Protein AF-L8G715-F1 (afdb_monomer_lite)

Structure (mmCIF, N/CA/C/O backbone):
data_AF-L8G715-F1
#
_entry.id   AF-L8G715-F1
#
loop_
_atom_site.group_PDB
_atom_site.id
_atom_site.type_symbol
_atom_site.label_atom_id
_atom_site.label_alt_id
_atom_site.label_comp_id
_atom_site.label_asym_id
_atom_site.label_entity_id
_atom_site.label_seq_id
_atom_site.pdbx_PDB_ins_code
_atom_site.Cartn_x
_atom_site.Cartn_y
_atom_site.Cartn_z
_atom_site.occupancy
_atom_site.B_iso_or_equiv
_atom_site.auth_seq_id
_atom_site.auth_comp_id
_atom_site.auth_asym_id
_atom_site.auth_atom_id
_atom_site.pdbx_PDB_model_num
ATOM 1 N N . MET A 1 1 ? 1.719 23.240 -4.373 1.00 28.38 1 MET A N 1
ATOM 2 C CA . MET A 1 1 ? 1.626 21.766 -4.433 1.00 28.38 1 MET A CA 1
ATOM 3 C C . MET A 1 1 ? 0.435 21.331 -3.596 1.00 28.38 1 MET A C 1
ATOM 5 O O . MET A 1 1 ? 0.341 21.754 -2.450 1.00 28.38 1 MET A O 1
ATOM 9 N N . LEU A 1 2 ? -0.518 20.608 -4.190 1.00 26.48 2 LEU A N 1
ATOM 10 C CA . LEU A 1 2 ? -1.693 20.086 -3.485 1.00 26.48 2 LEU A CA 1
ATOM 11 C C . LEU A 1 2 ? -1.245 19.138 -2.354 1.00 26.48 2 LEU A C 1
ATOM 13 O O . LEU A 1 2 ? -0.287 18.392 -2.563 1.00 26.48 2 LEU A O 1
ATOM 17 N N . PRO A 1 3 ? -1.892 19.155 -1.172 1.00 34.38 3 PRO A N 1
ATOM 18 C CA . PRO A 1 3 ? -1.696 18.090 -0.194 1.00 34.38 3 PRO A CA 1
ATOM 19 C C . PRO A 1 3 ? -2.084 16.772 -0.874 1.00 34.38 3 PRO A C 1
ATOM 21 O O . PRO A 1 3 ? -3.078 16.753 -1.604 1.00 34.38 3 PRO A O 1
ATOM 24 N N . SER A 1 4 ? -1.264 15.729 -0.696 1.00 42.81 4 SER A N 1
ATOM 25 C CA . SER A 1 4 ? -1.483 14.402 -1.281 1.00 42.81 4 SER A CA 1
ATOM 26 C C . SER A 1 4 ? -2.953 14.027 -1.177 1.00 42.81 4 SER A C 1
ATOM 28 O O . SER A 1 4 ? -3.548 14.073 -0.099 1.00 42.81 4 SER A O 1
ATOM 30 N N . VAL A 1 5 ? -3.550 13.735 -2.329 1.00 47.97 5 VAL A N 1
ATOM 31 C CA . VAL A 1 5 ? -4.904 13.205 -2.386 1.00 47.97 5 VAL A CA 1
ATOM 32 C C . VAL A 1 5 ? -4.839 11.826 -1.757 1.00 47.97 5 VAL A C 1
ATOM 34 O O . VAL A 1 5 ? -3.968 11.038 -2.111 1.00 47.97 5 VAL A O 1
ATOM 37 N N . ALA A 1 6 ? -5.706 11.580 -0.787 1.00 55.28 6 ALA A N 1
ATOM 38 C CA . ALA A 1 6 ? -5.698 10.328 -0.064 1.00 55.28 6 ALA A CA 1
ATOM 39 C C . ALA A 1 6 ? -5.853 9.127 -1.016 1.00 55.28 6 ALA A C 1
ATOM 41 O O . ALA A 1 6 ? -6.615 9.189 -1.990 1.00 55.28 6 ALA A O 1
ATOM 42 N N . LEU A 1 7 ? -5.083 8.077 -0.755 1.00 64.31 7 LEU A N 1
ATOM 43 C CA . LEU A 1 7 ? -4.695 7.053 -1.713 1.00 64.31 7 LEU A CA 1
ATOM 44 C C . LEU A 1 7 ? -4.811 5.670 -1.074 1.00 64.31 7 LEU A C 1
ATOM 46 O O . LEU A 1 7 ? -4.035 5.295 -0.199 1.00 64.31 7 LEU A O 1
ATOM 50 N N . LEU A 1 8 ? -5.764 4.875 -1.551 1.00 65.75 8 LEU A N 1
ATOM 51 C CA . LEU A 1 8 ? -5.848 3.455 -1.220 1.00 65.75 8 LEU A CA 1
ATOM 52 C C . LEU A 1 8 ? -5.531 2.647 -2.468 1.00 65.75 8 LEU A C 1
ATOM 54 O O . LEU A 1 8 ? -5.941 3.012 -3.572 1.00 65.75 8 LEU A O 1
ATOM 58 N N . SER A 1 9 ? -4.844 1.525 -2.307 1.00 62.91 9 SER A N 1
ATOM 59 C CA . SER A 1 9 ? -4.738 0.535 -3.374 1.00 62.91 9 SER A CA 1
ATOM 60 C C . SER A 1 9 ? -5.200 -0.821 -2.863 1.00 62.91 9 SER A C 1
ATOM 62 O O . SER A 1 9 ? -5.029 -1.152 -1.688 1.00 62.91 9 SER A O 1
ATOM 64 N N . LEU A 1 10 ? -5.847 -1.600 -3.728 1.00 65.75 10 LEU A N 1
ATOM 65 C CA . LEU A 1 10 ? -6.365 -2.914 -3.354 1.00 65.75 10 LEU A CA 1
ATOM 66 C C . LEU A 1 10 ? -5.983 -3.979 -4.376 1.00 65.75 10 LEU A C 1
ATOM 68 O O . LEU A 1 10 ? -6.001 -3.735 -5.585 1.00 65.75 10 LEU A O 1
ATOM 72 N N . LEU A 1 11 ? -5.715 -5.180 -3.873 1.00 56.41 11 LEU A N 1
ATOM 73 C CA . LEU A 1 11 ? -5.640 -6.407 -4.650 1.00 56.41 11 LEU A CA 1
ATOM 74 C C . LEU A 1 11 ? -6.724 -7.370 -4.161 1.00 56.41 11 LEU A C 1
ATOM 76 O O . LEU A 1 11 ? -6.751 -7.752 -2.989 1.00 56.41 11 LEU A O 1
ATOM 80 N N . ALA A 1 12 ? -7.627 -7.745 -5.067 1.00 46.66 12 ALA A N 1
ATOM 81 C CA . ALA A 1 12 ? -8.672 -8.725 -4.808 1.00 46.66 12 ALA A CA 1
ATOM 82 C C . ALA A 1 12 ? -8.209 -10.114 -5.255 1.00 46.66 12 ALA A C 1
ATOM 84 O O . ALA A 1 12 ? -7.481 -10.251 -6.242 1.00 46.66 12 ALA A O 1
ATOM 85 N N . ALA A 1 13 ? -8.647 -11.150 -4.550 1.00 54.84 13 ALA A N 1
ATOM 86 C CA . ALA A 1 13 ? -8.351 -12.526 -4.912 1.00 54.84 13 ALA A CA 1
ATOM 87 C C . ALA A 1 13 ? -9.516 -13.462 -4.577 1.00 54.84 13 ALA A C 1
ATOM 89 O O . ALA A 1 13 ? -10.213 -13.277 -3.576 1.00 54.84 13 ALA A O 1
ATOM 90 N N . ALA A 1 14 ? -9.689 -14.491 -5.403 1.00 52.12 14 ALA A N 1
ATOM 91 C CA . ALA A 1 14 ? -10.659 -15.560 -5.184 1.00 52.12 14 ALA A CA 1
ATOM 92 C C . ALA A 1 14 ? -9.955 -16.820 -4.636 1.00 52.12 14 ALA A C 1
ATOM 94 O O . ALA A 1 14 ? -8.775 -17.047 -4.939 1.00 52.12 14 ALA A O 1
ATOM 95 N N . PRO A 1 15 ? -10.637 -17.650 -3.827 1.00 51.78 15 PRO A N 1
ATOM 96 C CA . PRO A 1 15 ? -10.098 -18.943 -3.414 1.00 51.78 15 PRO A CA 1
ATOM 97 C C . PRO A 1 15 ? -9.855 -19.861 -4.624 1.00 51.78 15 PRO A C 1
ATOM 99 O O . PRO A 1 15 ? -10.658 -19.904 -5.556 1.00 51.78 15 PRO A O 1
ATOM 102 N N . CYS A 1 16 ? -8.749 -20.613 -4.616 1.00 53.75 16 CYS A N 1
ATOM 103 C CA . CYS A 1 16 ? -8.554 -21.710 -5.566 1.00 53.75 16 CYS A CA 1
ATOM 104 C C . CYS A 1 16 ? -9.611 -22.805 -5.336 1.00 53.75 16 CYS A C 1
ATOM 106 O O . CYS A 1 16 ? -9.989 -23.058 -4.195 1.00 53.75 16 CYS A O 1
ATOM 108 N N . ALA A 1 17 ? -10.059 -23.479 -6.403 1.00 47.25 17 ALA A N 1
ATOM 109 C CA . ALA A 1 17 ? -11.082 -24.536 -6.379 1.00 47.25 17 ALA A CA 1
ATOM 110 C C . ALA A 1 17 ? -10.596 -25.860 -5.744 1.00 47.25 17 ALA A C 1
ATOM 112 O O . ALA A 1 17 ? -10.744 -26.937 -6.316 1.00 47.25 17 ALA A O 1
ATOM 113 N N . VAL A 1 18 ? -9.992 -25.783 -4.560 1.00 45.31 18 VAL A N 1
ATOM 114 C CA . VAL A 1 18 ? -9.634 -26.934 -3.734 1.00 45.31 18 VAL A CA 1
ATOM 115 C C . VAL A 1 18 ? -10.572 -26.914 -2.534 1.00 45.31 18 VAL A C 1
ATOM 117 O O . VAL A 1 18 ? -10.662 -25.905 -1.837 1.00 45.31 18 VAL A O 1
ATOM 120 N N . VAL A 1 19 ? -11.317 -28.002 -2.329 1.00 40.84 19 VAL A N 1
ATOM 121 C CA . VAL A 1 19 ? -12.280 -28.148 -1.229 1.00 40.84 19 VAL A CA 1
ATOM 122 C C . VAL A 1 19 ? -11.547 -27.952 0.099 1.00 40.84 19 VAL A C 1
ATOM 124 O O . VAL A 1 19 ? -10.809 -28.826 0.544 1.00 40.84 19 VAL A O 1
ATOM 127 N N . ALA A 1 20 ? -11.728 -26.792 0.726 1.00 43.69 20 ALA A N 1
ATOM 128 C CA . ALA A 1 20 ? -11.226 -26.542 2.066 1.00 43.69 20 ALA A CA 1
ATOM 129 C C . ALA A 1 20 ? -12.248 -27.075 3.078 1.00 43.69 20 ALA A C 1
ATOM 131 O O . ALA A 1 20 ? -13.369 -26.576 3.175 1.00 43.69 20 ALA A O 1
ATOM 132 N N . THR A 1 21 ? -11.864 -28.107 3.827 1.00 39.19 21 THR A N 1
ATOM 133 C CA . THR A 1 21 ? -12.584 -28.556 5.025 1.00 39.19 21 THR A CA 1
ATOM 134 C C . THR A 1 21 ? -12.608 -27.443 6.078 1.00 39.19 21 THR A C 1
ATOM 136 O O . THR A 1 21 ? -11.585 -26.777 6.259 1.00 39.19 21 THR A O 1
ATOM 139 N N . PRO A 1 22 ? -13.718 -27.247 6.812 1.00 43.47 22 PRO A N 1
ATOM 140 C CA . PRO A 1 22 ? -13.795 -26.212 7.831 1.00 43.47 22 PRO A CA 1
ATOM 141 C C . PRO A 1 22 ? -12.915 -26.608 9.021 1.00 43.47 22 PRO A C 1
ATOM 143 O O . PRO A 1 22 ? -13.167 -27.614 9.683 1.00 43.47 22 PRO A O 1
ATOM 146 N N . THR A 1 23 ? -11.878 -25.823 9.301 1.00 40.72 23 THR A N 1
ATOM 147 C CA . THR A 1 23 ? -11.097 -25.933 10.536 1.00 40.72 23 THR A CA 1
ATOM 148 C C . THR A 1 23 ? -11.358 -24.725 11.434 1.00 40.72 23 THR A C 1
ATOM 150 O O . THR A 1 23 ? -11.551 -23.603 10.971 1.00 40.72 23 THR A O 1
ATOM 153 N N . ASN A 1 24 ? -11.429 -25.009 12.737 1.00 39.09 24 ASN A N 1
ATOM 154 C CA . ASN A 1 24 ? -11.679 -24.092 13.852 1.00 39.09 24 ASN A CA 1
ATOM 155 C C . ASN A 1 24 ? -10.873 -22.772 13.799 1.00 39.09 24 ASN A C 1
ATOM 157 O O . ASN A 1 24 ? -9.788 -22.730 13.215 1.00 39.09 24 ASN A O 1
ATOM 161 N N . PRO A 1 25 ? -11.344 -21.697 14.465 1.00 56.81 25 PRO A N 1
ATOM 162 C CA . PRO A 1 25 ? -10.807 -20.354 14.293 1.00 56.81 25 PRO A CA 1
ATOM 163 C C . PRO A 1 25 ? -9.538 -20.152 15.127 1.00 56.81 25 PRO A C 1
ATOM 165 O O . PRO A 1 25 ? -9.607 -19.630 16.233 1.00 56.81 25 PRO A O 1
ATOM 168 N N . VAL A 1 26 ? -8.364 -20.531 14.618 1.00 56.66 26 VAL A N 1
ATOM 169 C CA . VAL A 1 26 ? -7.093 -19.979 15.117 1.00 56.66 26 VAL A CA 1
ATOM 170 C C . VAL A 1 26 ? -6.052 -19.947 14.002 1.00 56.66 26 VAL A C 1
ATOM 172 O O . VAL A 1 26 ? -5.682 -20.992 13.478 1.00 56.66 26 VAL A O 1
ATOM 175 N N . LYS A 1 27 ? -5.525 -18.755 13.714 1.00 58.44 27 LYS A N 1
ATOM 176 C CA . LYS A 1 27 ? -4.093 -18.406 13.619 1.00 58.44 27 LYS A CA 1
ATOM 177 C C . LYS A 1 27 ? -3.912 -17.242 12.662 1.00 58.44 27 LYS A C 1
ATOM 179 O O . LYS A 1 27 ? -4.695 -17.014 11.752 1.00 58.44 27 LYS A O 1
ATOM 184 N N . ASP A 1 28 ? -2.847 -16.510 12.913 1.00 76.62 28 ASP A N 1
ATOM 185 C CA . ASP A 1 28 ? -2.179 -15.641 11.966 1.00 76.62 28 ASP A CA 1
ATOM 186 C C . ASP A 1 28 ? -1.906 -16.381 10.626 1.00 76.62 28 ASP A C 1
ATOM 188 O O . ASP A 1 28 ? -0.845 -16.964 10.420 1.00 76.62 28 ASP A O 1
ATOM 192 N N . VAL A 1 29 ? -2.904 -16.441 9.733 1.00 84.69 29 VAL A N 1
ATOM 193 C CA . VAL A 1 29 ? -2.821 -17.107 8.422 1.00 84.69 29 VAL A CA 1
ATOM 194 C C . VAL A 1 29 ? -2.470 -16.075 7.357 1.00 84.69 29 VAL A C 1
ATOM 196 O O . VAL A 1 29 ? -3.110 -15.031 7.251 1.00 84.69 29 VAL A O 1
ATOM 199 N N . ASN A 1 30 ? -1.466 -16.382 6.535 1.00 89.12 30 ASN A N 1
ATOM 200 C CA . ASN A 1 30 ? -1.059 -15.522 5.430 1.00 89.12 30 ASN A CA 1
ATOM 201 C C . ASN A 1 30 ? -2.195 -15.402 4.381 1.00 89.12 30 ASN A C 1
ATOM 203 O O . ASN A 1 30 ? -2.538 -16.414 3.762 1.00 89.12 30 ASN A O 1
ATOM 207 N N . PRO A 1 31 ? -2.742 -14.191 4.128 1.00 89.38 31 PRO A N 1
ATOM 208 C CA . PRO A 1 31 ? -3.912 -13.995 3.264 1.00 89.38 31 PRO A CA 1
ATOM 209 C C . PRO A 1 31 ? -3.647 -14.264 1.773 1.00 89.38 31 PRO A C 1
ATOM 211 O O . PRO A 1 31 ? -4.593 -14.325 0.989 1.00 89.38 31 PRO A O 1
ATOM 214 N N . PHE A 1 32 ? -2.383 -14.444 1.383 1.00 86.94 32 PHE A N 1
ATOM 215 C CA . PHE A 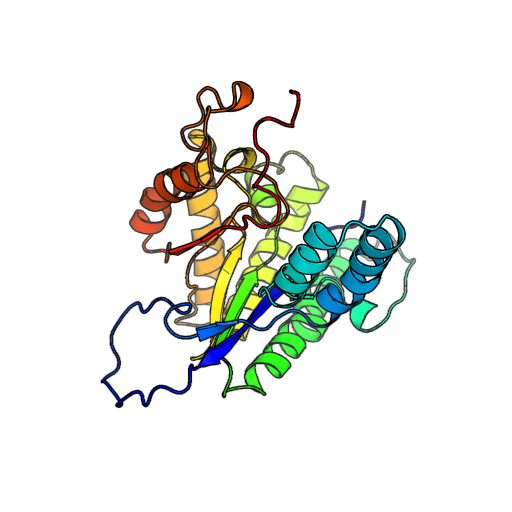1 32 ? -1.951 -14.700 0.008 1.00 86.94 32 PHE A CA 1
ATOM 216 C C . PHE A 1 32 ? -1.892 -16.200 -0.346 1.00 86.94 32 PHE A C 1
ATOM 218 O O . PHE A 1 32 ? -1.908 -16.570 -1.519 1.00 86.94 32 PHE A O 1
ATOM 225 N N . ILE A 1 33 ? -1.843 -17.102 0.639 1.00 86.56 33 ILE A N 1
ATOM 226 C CA . ILE A 1 33 ? -1.683 -18.541 0.371 1.00 86.56 33 ILE A CA 1
ATOM 227 C C . ILE A 1 33 ? -2.975 -19.139 -0.209 1.00 86.56 33 ILE A C 1
ATOM 229 O O . ILE A 1 33 ? -4.057 -18.981 0.353 1.00 86.56 33 ILE A O 1
ATOM 233 N N . GLY A 1 34 ? -2.851 -19.877 -1.321 1.00 77.12 34 GLY A N 1
ATOM 234 C CA . GLY A 1 34 ? -3.967 -20.610 -1.939 1.00 77.12 34 GLY A CA 1
ATOM 235 C C . GLY A 1 34 ? -4.986 -19.726 -2.670 1.00 77.12 34 GLY A C 1
ATOM 236 O O . GLY A 1 34 ? -6.152 -20.109 -2.800 1.00 77.12 34 GLY A O 1
ATOM 237 N N . LYS A 1 35 ? -4.568 -18.535 -3.115 1.00 77.31 35 LYS A N 1
ATOM 238 C CA . LYS A 1 35 ? -5.420 -17.546 -3.784 1.00 77.31 35 LYS A CA 1
ATOM 239 C C . LYS A 1 35 ? -4.996 -17.312 -5.234 1.00 77.31 35 LYS A C 1
ATOM 241 O O . LYS A 1 35 ? -3.809 -17.335 -5.549 1.00 77.31 35 LYS A O 1
ATOM 246 N N . ASN A 1 36 ? -5.975 -17.013 -6.087 1.00 69.44 36 ASN A N 1
ATOM 247 C CA . ASN A 1 36 ? -5.750 -16.500 -7.438 1.00 69.44 36 ASN A CA 1
ATOM 248 C C . ASN A 1 36 ? -5.959 -14.985 -7.444 1.00 69.44 36 ASN A C 1
ATOM 250 O O . ASN A 1 36 ? -7.060 -14.511 -7.149 1.00 69.44 36 ASN A O 1
ATOM 254 N N . TYR A 1 37 ? -4.913 -14.232 -7.778 1.00 75.31 37 TYR A N 1
ATOM 255 C CA . TYR A 1 37 ? -4.950 -12.771 -7.755 1.00 75.31 37 TYR A CA 1
ATOM 256 C C . TYR A 1 37 ? -5.648 -12.200 -8.982 1.00 75.31 37 TYR A C 1
ATOM 258 O O . TYR A 1 37 ? -5.434 -12.653 -10.108 1.00 75.31 37 TYR A O 1
ATOM 266 N N . TYR A 1 38 ? -6.453 -11.166 -8.761 1.00 68.31 38 TYR A N 1
ATOM 267 C CA . TYR A 1 38 ? -7.087 -10.418 -9.831 1.00 68.31 38 TYR A CA 1
ATOM 268 C C . TYR A 1 38 ? -6.033 -9.730 -10.709 1.00 68.31 38 TYR A C 1
ATOM 270 O O . TYR A 1 38 ? -5.274 -8.881 -10.240 1.00 68.31 38 TYR A O 1
ATOM 278 N N . ALA A 1 39 ? -6.009 -10.080 -11.996 1.00 70.69 39 ALA A N 1
ATOM 279 C CA . ALA A 1 39 ? -5.278 -9.326 -13.005 1.00 70.69 39 ALA A CA 1
ATOM 280 C C . ALA A 1 39 ? -6.037 -8.024 -13.296 1.00 70.69 39 ALA A C 1
ATOM 282 O O . ALA A 1 39 ? -7.187 -8.050 -13.741 1.00 70.69 39 ALA A O 1
ATOM 283 N N . ASN A 1 40 ? -5.399 -6.881 -13.036 1.00 76.38 40 ASN A N 1
ATOM 284 C CA . ASN A 1 40 ? -6.006 -5.570 -13.227 1.00 76.38 40 ASN A CA 1
ATOM 285 C C . ASN A 1 40 ? -6.365 -5.366 -14.706 1.00 76.38 40 ASN A C 1
ATOM 287 O O . ASN A 1 40 ? -5.494 -5.174 -15.558 1.00 76.38 40 ASN A O 1
ATOM 291 N N . SER A 1 41 ? -7.662 -5.413 -15.014 1.00 68.75 41 SER A N 1
ATOM 292 C CA . SER A 1 41 ? -8.159 -5.335 -16.392 1.00 68.75 41 SER A CA 1
ATOM 293 C C . SER A 1 41 ? -7.854 -3.997 -17.070 1.00 68.75 41 SER A C 1
ATOM 295 O O . SER A 1 41 ? -7.604 -3.973 -18.275 1.00 68.75 41 SER A O 1
ATOM 297 N N . HIS A 1 42 ? -7.822 -2.900 -16.307 1.00 66.81 42 HIS A N 1
ATOM 298 C CA . HIS A 1 42 ? -7.469 -1.581 -16.825 1.00 66.81 42 HIS A CA 1
ATOM 299 C C . HIS A 1 42 ? -6.006 -1.557 -17.274 1.00 66.81 42 HIS A C 1
ATOM 301 O O . HIS A 1 42 ? -5.734 -1.315 -18.448 1.00 66.81 42 HIS A O 1
ATOM 307 N N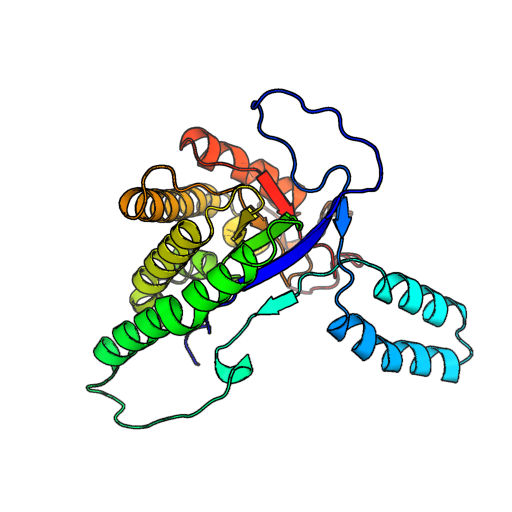 . TYR A 1 43 ? -5.087 -1.941 -16.385 1.00 68.38 43 TYR A N 1
ATOM 308 C CA . TYR A 1 43 ? -3.657 -2.026 -16.700 1.00 68.38 43 TYR A CA 1
ATOM 309 C C . TYR A 1 43 ? -3.374 -3.014 -17.844 1.00 68.38 43 TYR A C 1
ATOM 311 O O . TYR A 1 43 ? -2.622 -2.737 -18.777 1.00 68.38 43 TYR A O 1
ATOM 319 N N . SER A 1 44 ? -4.061 -4.158 -17.840 1.00 71.06 44 SER A N 1
ATOM 320 C CA . SER A 1 44 ? -3.951 -5.152 -18.912 1.00 71.06 44 SER A CA 1
ATOM 321 C C . SER A 1 44 ? -4.364 -4.590 -20.276 1.00 71.06 44 SER A C 1
ATOM 323 O O . SER A 1 44 ? -3.799 -4.981 -21.301 1.00 71.06 44 SER A O 1
ATOM 325 N N . LYS A 1 45 ? -5.342 -3.676 -20.310 1.00 76.50 45 LYS A N 1
ATOM 326 C CA . LYS A 1 45 ? -5.788 -3.008 -21.536 1.00 76.50 45 LYS A CA 1
ATOM 327 C C . LYS A 1 45 ? -4.755 -2.002 -22.043 1.00 76.50 45 LYS A C 1
ATOM 329 O O . LYS A 1 45 ? -4.521 -1.976 -23.248 1.00 76.50 45 LYS A O 1
ATOM 334 N N . GLU A 1 46 ? -4.112 -1.238 -21.163 1.00 80.25 46 GLU A N 1
ATOM 335 C CA . GLU A 1 46 ? -3.028 -0.314 -21.543 1.00 80.25 46 GLU A CA 1
ATOM 336 C C . GLU A 1 46 ? -1.868 -1.061 -22.222 1.00 80.25 46 GLU A C 1
ATOM 338 O O . GLU A 1 46 ? -1.365 -0.646 -23.266 1.00 80.25 46 GLU A O 1
ATOM 343 N N . LEU A 1 47 ? -1.527 -2.252 -21.719 1.00 90.69 47 LEU A N 1
ATOM 344 C CA . LEU A 1 47 ? -0.470 -3.101 -22.281 1.00 90.69 47 LEU A CA 1
ATOM 345 C C . LEU A 1 47 ? -0.748 -3.622 -23.704 1.00 90.69 47 LEU A C 1
ATOM 347 O O . LEU A 1 47 ? 0.162 -4.155 -24.346 1.00 90.69 47 LEU A O 1
ATOM 351 N N . GLN A 1 48 ? -1.969 -3.472 -24.232 1.00 90.88 48 GLN A N 1
ATOM 352 C CA . GLN A 1 48 ? -2.254 -3.814 -25.630 1.00 90.88 48 GLN A CA 1
ATOM 353 C C . GLN A 1 48 ? -1.439 -2.953 -26.598 1.00 90.88 48 GLN A C 1
ATOM 355 O O . GLN A 1 48 ? -0.953 -3.469 -27.606 1.00 90.88 48 GLN A O 1
ATOM 360 N N . GLU A 1 49 ? -1.228 -1.675 -26.273 1.00 95.50 49 GLU A N 1
ATOM 361 C CA . GLU A 1 49 ? -0.391 -0.785 -27.079 1.00 95.50 49 GLU A CA 1
ATOM 362 C C . GLU A 1 49 ? 1.066 -1.265 -27.086 1.00 95.50 49 GLU A C 1
ATOM 364 O O . GLU A 1 49 ? 1.674 -1.412 -28.149 1.00 95.50 49 GLU A O 1
ATOM 369 N N . THR A 1 50 ? 1.605 -1.624 -25.916 1.00 95.44 50 THR A N 1
ATOM 370 C CA . THR A 1 50 ? 2.961 -2.176 -25.785 1.00 95.44 50 THR A CA 1
ATOM 371 C C . THR A 1 50 ? 3.123 -3.476 -26.573 1.00 95.44 50 THR A C 1
ATOM 373 O O . THR A 1 50 ? 4.109 -3.660 -27.290 1.00 95.44 50 THR A O 1
ATOM 376 N N . LYS A 1 51 ? 2.136 -4.377 -26.494 1.00 95.56 51 LYS A N 1
ATOM 377 C CA . LYS A 1 51 ? 2.129 -5.628 -27.261 1.00 95.56 51 LYS A CA 1
ATOM 378 C C . LYS A 1 51 ? 2.129 -5.360 -28.766 1.00 95.56 51 LYS A C 1
ATOM 380 O O . LYS A 1 51 ? 2.927 -5.960 -29.488 1.00 95.56 51 LYS A O 1
ATOM 385 N N . ALA A 1 52 ? 1.270 -4.456 -29.235 1.00 96.81 52 ALA A N 1
ATOM 386 C CA . ALA A 1 52 ? 1.203 -4.075 -30.643 1.00 96.81 52 ALA A CA 1
ATOM 387 C C . ALA A 1 52 ? 2.529 -3.463 -31.130 1.00 96.81 52 ALA A C 1
ATOM 389 O O . ALA A 1 52 ? 2.984 -3.779 -32.231 1.00 96.81 52 ALA A O 1
ATOM 390 N N . ALA A 1 53 ? 3.192 -2.657 -30.294 1.00 97.50 53 ALA A N 1
ATOM 391 C CA . ALA A 1 53 ? 4.491 -2.069 -30.606 1.00 97.50 53 ALA A CA 1
ATOM 392 C C . ALA A 1 53 ? 5.598 -3.124 -30.799 1.00 97.50 53 ALA A C 1
ATOM 394 O O . ALA A 1 53 ? 6.387 -3.003 -31.738 1.00 97.50 53 ALA A O 1
ATOM 395 N N . PHE A 1 54 ? 5.643 -4.177 -29.971 1.00 98.25 54 PHE A N 1
ATOM 396 C CA . PHE A 1 54 ? 6.583 -5.293 -30.161 1.00 98.25 54 PHE A CA 1
ATOM 397 C C . PHE A 1 54 ? 6.281 -6.094 -31.430 1.00 98.25 54 PHE A C 1
ATOM 399 O O . PHE A 1 54 ? 7.185 -6.351 -32.227 1.00 98.25 54 PHE A O 1
ATOM 406 N N . LEU A 1 55 ? 5.007 -6.418 -31.674 1.00 97.62 55 LEU A N 1
ATOM 407 C CA . LEU A 1 55 ? 4.593 -7.146 -32.878 1.00 97.62 55 LEU A CA 1
ATOM 408 C C . LEU A 1 55 ? 4.939 -6.385 -34.163 1.00 97.62 55 LEU A C 1
ATOM 410 O O . LEU A 1 55 ? 5.423 -6.991 -35.116 1.00 97.62 55 LEU A O 1
ATOM 414 N N . LYS A 1 56 ? 4.779 -5.055 -34.174 1.00 97.62 56 LYS A N 1
ATOM 415 C CA . LYS A 1 56 ? 5.162 -4.201 -35.312 1.00 97.62 56 LYS A CA 1
ATOM 416 C C . LYS A 1 56 ? 6.657 -4.291 -35.649 1.00 97.62 56 LYS A C 1
ATOM 418 O O . LYS A 1 56 ? 7.031 -4.076 -36.797 1.00 97.62 56 LYS A O 1
ATOM 423 N N . LYS A 1 57 ? 7.504 -4.618 -34.668 1.00 97.94 57 LYS A N 1
ATOM 424 C CA . LYS A 1 57 ? 8.953 -4.822 -34.839 1.00 97.94 57 LYS A CA 1
ATOM 425 C C . LYS A 1 57 ? 9.333 -6.281 -35.135 1.00 97.94 57 LYS A C 1
ATOM 427 O O . LYS A 1 57 ? 10.518 -6.579 -35.218 1.00 97.94 57 LYS A O 1
ATOM 432 N N . GLY A 1 58 ? 8.363 -7.191 -35.257 1.00 97.62 58 GLY A N 1
ATOM 433 C CA . GLY A 1 58 ? 8.615 -8.631 -35.382 1.00 97.62 58 GLY A CA 1
ATOM 434 C C . GLY A 1 58 ? 9.086 -9.302 -34.083 1.00 97.62 58 GLY A C 1
ATOM 435 O O . GLY A 1 58 ? 9.474 -10.468 -34.100 1.00 97.62 58 GLY A O 1
ATOM 436 N N . ASP A 1 59 ? 9.037 -8.601 -32.946 1.00 97.81 59 ASP A N 1
ATOM 437 C CA . ASP A 1 59 ? 9.498 -9.098 -31.647 1.00 97.81 59 ASP A CA 1
ATOM 438 C C . ASP A 1 59 ? 8.402 -9.919 -30.949 1.00 97.81 59 ASP A C 1
ATOM 440 O O . ASP A 1 59 ? 7.714 -9.482 -30.019 1.00 97.81 59 ASP A O 1
ATOM 444 N N . VAL A 1 60 ? 8.205 -11.138 -31.448 1.00 97.25 60 VAL A N 1
ATOM 445 C CA . VAL A 1 60 ? 7.169 -12.057 -30.954 1.00 97.25 60 VAL A CA 1
ATOM 446 C C . VAL A 1 60 ? 7.416 -12.510 -29.513 1.00 97.25 60 VAL A C 1
ATOM 448 O O . VAL A 1 60 ? 6.460 -12.768 -28.779 1.00 97.25 60 VAL A O 1
ATOM 451 N N . LEU A 1 61 ? 8.680 -12.564 -29.079 1.00 97.56 61 LEU A N 1
ATOM 452 C CA . LEU A 1 61 ? 9.043 -12.987 -27.729 1.00 97.56 61 LEU A CA 1
ATOM 453 C C . LEU A 1 61 ? 8.603 -11.952 -26.692 1.00 97.56 61 LEU A C 1
ATOM 455 O O . LEU A 1 61 ? 7.939 -12.307 -25.714 1.00 97.56 61 LEU A O 1
ATOM 459 N N . ASN A 1 62 ? 8.928 -10.673 -26.892 1.00 96.44 62 ASN A N 1
ATOM 460 C CA . ASN A 1 62 ? 8.514 -9.642 -25.944 1.00 96.44 62 ASN A CA 1
ATOM 461 C C . ASN A 1 62 ? 7.004 -9.372 -26.015 1.00 96.44 62 ASN A C 1
ATOM 463 O O . ASN A 1 62 ? 6.387 -9.146 -24.975 1.00 96.44 62 ASN A O 1
ATOM 467 N N . ALA A 1 63 ? 6.360 -9.535 -27.175 1.00 95.19 63 ALA A N 1
ATOM 468 C CA . ALA A 1 63 ? 4.896 -9.525 -27.261 1.00 95.19 63 ALA A CA 1
ATOM 469 C C . ALA A 1 63 ? 4.236 -10.652 -26.430 1.00 95.19 63 ALA A C 1
ATOM 471 O O . ALA A 1 63 ? 3.201 -10.438 -25.782 1.00 95.19 63 ALA A O 1
ATOM 472 N N . ALA A 1 64 ? 4.834 -11.849 -26.407 1.00 95.12 64 ALA A N 1
ATOM 473 C CA . ALA A 1 64 ? 4.385 -12.946 -25.549 1.00 95.12 64 ALA A CA 1
ATOM 474 C C . ALA A 1 64 ? 4.622 -12.636 -24.061 1.00 95.12 64 ALA A C 1
ATOM 476 O O . ALA A 1 64 ? 3.721 -12.844 -23.249 1.00 95.12 64 ALA A O 1
ATOM 477 N N . ARG A 1 65 ? 5.772 -12.046 -23.705 1.00 95.69 65 ARG A N 1
ATOM 478 C CA . ARG A 1 65 ? 6.051 -11.587 -22.331 1.00 95.69 65 ARG A CA 1
ATOM 479 C C . ARG A 1 65 ? 5.045 -10.540 -21.852 1.00 95.69 65 ARG A C 1
ATOM 481 O O . ARG A 1 65 ? 4.565 -10.657 -20.731 1.00 95.69 65 ARG A O 1
ATOM 488 N N . VAL A 1 66 ? 4.643 -9.590 -22.701 1.00 92.81 66 VAL A N 1
ATOM 489 C CA . VAL A 1 66 ? 3.564 -8.637 -22.369 1.00 92.81 66 VAL A CA 1
ATOM 490 C C . VAL A 1 66 ? 2.253 -9.371 -22.068 1.00 92.81 66 VAL A C 1
ATOM 492 O O . VAL A 1 66 ? 1.556 -9.013 -21.126 1.00 92.81 66 VAL A O 1
ATOM 495 N N . THR A 1 67 ? 1.943 -10.449 -22.795 1.00 89.00 67 THR A N 1
ATOM 496 C CA . THR A 1 67 ? 0.748 -11.271 -22.518 1.00 89.00 67 THR A CA 1
ATOM 497 C C . THR A 1 67 ? 0.828 -11.959 -21.150 1.00 89.00 67 THR A C 1
ATOM 499 O O . THR A 1 67 ? -0.194 -12.106 -20.481 1.00 89.00 67 THR A O 1
ATOM 502 N N . THR A 1 68 ? 2.025 -12.349 -20.704 1.00 90.44 68 THR A N 1
ATOM 503 C CA . THR A 1 68 ? 2.237 -12.825 -19.330 1.00 90.44 68 THR A CA 1
ATOM 504 C C . THR A 1 68 ? 1.959 -11.714 -18.318 1.00 90.44 68 THR A C 1
ATOM 506 O O . THR A 1 68 ? 1.202 -11.945 -17.382 1.00 90.44 68 THR A O 1
ATOM 509 N N . VAL A 1 69 ? 2.479 -10.498 -18.536 1.00 88.44 69 VAL A N 1
ATOM 510 C CA . VAL A 1 69 ? 2.246 -9.345 -17.640 1.00 88.44 69 VAL A CA 1
ATOM 511 C C . VAL A 1 69 ? 0.755 -8.994 -17.544 1.00 88.44 69 VAL A C 1
ATOM 513 O O . VAL A 1 69 ? 0.264 -8.745 -16.449 1.00 88.44 69 VAL A O 1
ATOM 516 N N . GLN A 1 70 ? 0.003 -9.075 -18.646 1.00 81.31 70 GLN A N 1
ATOM 517 C CA . GLN A 1 70 ? -1.460 -8.887 -18.662 1.00 81.31 70 GLN A CA 1
ATOM 518 C C . GLN A 1 70 ? -2.237 -9.899 -17.797 1.00 81.31 70 GLN A C 1
ATOM 520 O O . GLN A 1 70 ? -3.424 -9.716 -17.550 1.00 81.31 70 GLN A O 1
ATOM 525 N N . ARG A 1 71 ? -1.609 -11.001 -17.373 1.00 80.88 71 ARG A N 1
ATOM 526 C CA . ARG A 1 71 ? -2.217 -12.026 -16.506 1.00 80.88 71 ARG A CA 1
ATOM 527 C C . ARG A 1 71 ? -1.670 -11.991 -15.081 1.00 80.88 71 ARG A C 1
ATOM 529 O O . ARG A 1 71 ? -2.153 -12.738 -14.234 1.00 80.88 71 ARG A O 1
ATOM 536 N N . THR A 1 72 ? -0.678 -11.149 -14.817 1.00 79.88 72 THR A N 1
ATOM 537 C CA . THR A 1 72 ? -0.091 -10.980 -13.490 1.00 79.88 72 THR A CA 1
ATOM 538 C C . THR A 1 72 ? -0.979 -10.062 -12.654 1.00 79.88 72 THR A C 1
ATOM 540 O O . THR A 1 72 ? -1.411 -9.007 -13.117 1.00 79.88 72 THR A O 1
ATOM 543 N N . GLY A 1 73 ? -1.259 -10.460 -11.411 1.00 74.75 73 GLY A N 1
ATOM 544 C CA . GLY A 1 73 ? -2.013 -9.629 -10.477 1.00 74.75 73 GLY A CA 1
ATOM 545 C C . GLY A 1 73 ? -1.268 -8.335 -10.155 1.00 74.75 73 GLY A C 1
ATOM 546 O O . GLY A 1 73 ? -0.089 -8.370 -9.812 1.00 74.75 73 GLY A O 1
ATOM 547 N N . THR A 1 74 ? -1.959 -7.201 -10.246 1.00 74.94 74 THR A N 1
ATOM 548 C CA . THR A 1 74 ? -1.442 -5.891 -9.830 1.00 74.94 74 THR A CA 1
ATOM 549 C C . THR A 1 74 ? -2.499 -5.162 -9.013 1.00 74.94 74 THR A C 1
ATOM 551 O O . THR A 1 74 ? -3.701 -5.372 -9.197 1.00 74.94 74 THR A O 1
ATOM 554 N N . PHE A 1 75 ? -2.057 -4.312 -8.087 1.00 74.38 75 PHE A N 1
ATOM 555 C CA . PHE A 1 75 ? -2.972 -3.501 -7.291 1.00 74.38 75 PHE A CA 1
ATOM 556 C C . PHE A 1 75 ? -3.732 -2.510 -8.184 1.00 74.38 75 PHE A C 1
ATOM 558 O O . PHE A 1 75 ? -3.197 -1.948 -9.144 1.00 74.38 75 PHE A O 1
ATOM 565 N N . VAL A 1 76 ? -5.000 -2.288 -7.852 1.00 70.62 76 VAL A N 1
ATOM 566 C CA . VAL A 1 76 ? -5.820 -1.219 -8.424 1.00 70.62 76 VAL A CA 1
ATOM 567 C C . VAL A 1 76 ? -5.693 -0.003 -7.515 1.00 70.62 76 VAL A C 1
ATOM 569 O O . VAL A 1 76 ? -5.981 -0.091 -6.322 1.00 70.62 76 VAL A O 1
ATOM 572 N N . TRP A 1 77 ? -5.267 1.129 -8.073 1.00 72.38 77 TRP A N 1
ATOM 573 C CA . TRP A 1 77 ? -5.118 2.387 -7.344 1.00 72.38 77 TRP A CA 1
ATOM 574 C C . TRP A 1 77 ? -6.431 3.170 -7.330 1.00 72.38 77 TRP A C 1
ATOM 576 O O . TRP A 1 77 ? -7.025 3.422 -8.378 1.00 72.38 77 TRP A O 1
ATOM 586 N N . VAL A 1 78 ? -6.859 3.601 -6.147 1.00 66.50 78 VAL A N 1
ATOM 587 C CA . VAL A 1 78 ? -8.016 4.477 -5.948 1.00 66.50 78 VAL A CA 1
ATOM 588 C C . VAL A 1 78 ? -7.499 5.798 -5.382 1.00 66.50 78 VAL A C 1
ATOM 590 O O . VAL A 1 78 ? -7.241 5.916 -4.188 1.00 66.50 78 VAL A O 1
ATOM 593 N N . SER A 1 79 ? -7.275 6.771 -6.272 1.00 68.81 79 SER A N 1
ATOM 594 C CA . SER A 1 79 ? -6.368 7.899 -6.011 1.00 68.81 79 SER A CA 1
ATOM 595 C C . SER A 1 79 ? -6.994 9.281 -5.894 1.00 68.81 79 SER A C 1
ATOM 597 O O . SER A 1 79 ? -6.282 10.239 -5.612 1.00 68.81 79 SER A O 1
ATOM 599 N N . ASN A 1 80 ? -8.294 9.436 -6.144 1.00 54.44 80 ASN A N 1
ATOM 600 C CA . ASN A 1 80 ? -8.997 10.699 -5.928 1.00 54.44 80 ASN A CA 1
ATOM 601 C C . ASN A 1 80 ? -10.521 10.530 -6.019 1.00 54.44 80 ASN A C 1
ATOM 603 O O . ASN A 1 80 ? -11.031 9.584 -6.616 1.00 54.44 80 ASN A O 1
ATOM 607 N N . VAL A 1 81 ? -11.250 11.519 -5.487 1.00 54.34 81 VAL A N 1
ATOM 608 C CA . VAL A 1 81 ? -12.708 11.657 -5.661 1.00 54.34 81 VAL A CA 1
ATOM 609 C C . VAL A 1 81 ? -13.065 12.099 -7.090 1.00 54.34 81 VAL A C 1
ATOM 611 O O . VAL A 1 81 ? -14.222 12.044 -7.455 1.00 54.34 81 VAL A O 1
ATOM 614 N N . ALA A 1 82 ? -12.119 12.532 -7.937 1.00 41.16 82 ALA A N 1
ATOM 615 C CA . ALA A 1 82 ? -12.368 12.863 -9.352 1.00 41.16 82 ALA A CA 1
ATOM 616 C C . ALA A 1 82 ? -12.368 11.627 -10.285 1.00 41.16 82 ALA A C 1
ATOM 618 O O . ALA A 1 82 ? -12.962 11.677 -11.356 1.00 41.16 82 ALA A O 1
ATOM 619 N N . GLY A 1 83 ? -11.909 10.473 -9.794 1.00 51.41 83 GLY A N 1
ATOM 620 C CA . GLY A 1 83 ? -12.368 9.142 -10.183 1.00 51.41 83 GLY A CA 1
ATOM 621 C C . GLY A 1 83 ? -13.854 8.931 -9.858 1.00 51.41 83 GLY A C 1
ATOM 622 O O . GLY A 1 83 ? -14.412 7.891 -10.183 1.00 51.41 83 GLY A O 1
ATOM 623 N N . LEU A 1 84 ? -14.500 9.935 -9.251 1.00 43.75 84 LEU A N 1
ATOM 624 C CA . LEU A 1 84 ? -15.938 10.139 -9.070 1.00 43.75 84 LEU A CA 1
ATOM 625 C C . LEU A 1 84 ? -16.400 11.581 -9.477 1.00 43.75 84 LEU A C 1
ATOM 627 O O . LEU A 1 84 ? -17.551 11.914 -9.224 1.00 43.75 84 LEU A O 1
ATOM 631 N N . SER A 1 85 ? -15.569 12.399 -10.165 1.00 38.75 85 SER A N 1
ATOM 632 C CA . SER A 1 85 ? -15.746 13.819 -10.627 1.00 38.75 85 SER A CA 1
ATOM 633 C C . SER A 1 85 ? -16.179 14.861 -9.558 1.00 38.75 85 SER A C 1
ATOM 635 O O . SER A 1 85 ? -17.149 14.646 -8.851 1.00 38.75 85 SER A O 1
ATOM 637 N N . GLY A 1 86 ? -15.629 16.061 -9.323 1.00 40.53 86 GLY A N 1
ATOM 638 C CA . GLY A 1 86 ? -14.617 16.968 -9.886 1.00 40.53 86 GLY A CA 1
ATOM 639 C C . GLY A 1 86 ? -15.142 18.410 -9.658 1.00 40.53 86 GLY A C 1
ATOM 640 O O . GLY A 1 86 ? -16.301 18.624 -9.990 1.00 40.53 86 GLY A O 1
ATOM 641 N N . ILE A 1 87 ? -14.373 19.347 -9.052 1.00 32.69 87 ILE A N 1
ATOM 642 C CA . ILE A 1 87 ? -14.414 20.838 -9.229 1.00 32.69 87 ILE A CA 1
ATOM 643 C C . ILE A 1 87 ? -13.745 21.640 -8.076 1.00 32.69 87 ILE A C 1
ATOM 645 O O . ILE A 1 87 ? -13.938 21.372 -6.888 1.00 32.69 87 ILE A O 1
ATOM 649 N N . ASP A 1 88 ? -12.998 22.666 -8.508 1.00 38.50 88 ASP A N 1
ATOM 650 C CA . ASP A 1 88 ? -12.260 23.751 -7.821 1.00 38.50 88 ASP A CA 1
ATOM 651 C C . ASP A 1 88 ? -13.081 25.073 -7.765 1.00 38.50 88 ASP A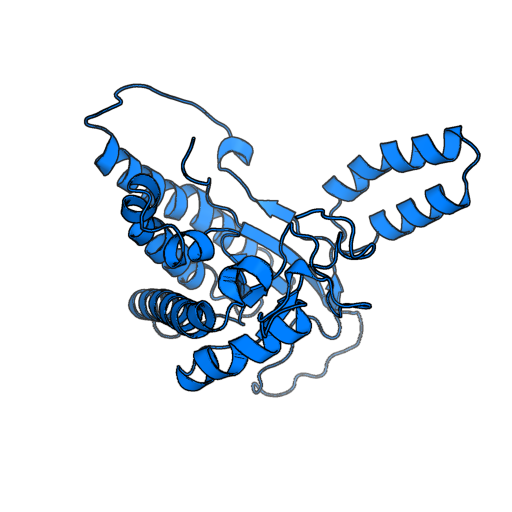 C 1
ATOM 653 O O . ASP A 1 88 ? -14.118 25.163 -8.406 1.00 38.50 88 ASP A O 1
ATOM 657 N N . THR A 1 89 ? -12.722 26.239 -7.199 1.00 36.56 89 THR A N 1
ATOM 658 C CA . THR A 1 89 ? -11.867 26.785 -6.113 1.00 36.56 89 THR A CA 1
ATOM 659 C C . THR A 1 89 ? -12.115 28.319 -6.169 1.00 36.56 89 THR A C 1
ATOM 661 O O . THR A 1 89 ? -12.056 28.874 -7.254 1.00 36.56 89 THR A O 1
ATOM 664 N N . ALA A 1 90 ? -12.580 29.041 -5.127 1.00 25.42 90 ALA A N 1
ATOM 665 C CA . ALA A 1 90 ? -11.800 30.103 -4.445 1.00 25.42 90 ALA A CA 1
ATOM 666 C C . ALA A 1 90 ? -12.633 30.834 -3.350 1.00 25.42 90 ALA A C 1
ATOM 668 O O . ALA A 1 90 ? -13.640 31.452 -3.656 1.00 25.42 90 ALA A O 1
ATOM 669 N N . ILE A 1 91 ? -12.218 30.732 -2.078 1.00 34.81 91 ILE A N 1
ATOM 670 C CA . ILE A 1 91 ? -12.401 31.671 -0.934 1.00 34.81 91 ILE A CA 1
ATOM 671 C C . ILE A 1 91 ? -11.222 31.268 -0.036 1.00 34.81 91 ILE A C 1
ATOM 673 O O . ILE A 1 91 ? -11.351 30.427 0.845 1.00 34.81 91 ILE A O 1
ATOM 677 N N . ALA A 1 92 ? -10.009 31.637 -0.435 1.00 37.50 92 ALA A N 1
ATOM 678 C CA . ALA A 1 92 ? -8.818 30.822 -0.185 1.00 37.50 92 ALA A CA 1
ATOM 679 C C . ALA A 1 92 ? -8.193 30.944 1.222 1.00 37.50 92 ALA A C 1
ATOM 681 O O . ALA A 1 92 ? -7.265 30.195 1.522 1.00 37.50 92 ALA A O 1
ATOM 682 N N . GLU A 1 93 ? -8.700 31.802 2.113 1.00 31.34 93 GLU A N 1
ATOM 683 C CA . GLU A 1 93 ? -8.004 32.077 3.386 1.00 31.34 93 GLU A CA 1
ATOM 684 C C . GLU A 1 93 ? -8.827 31.739 4.639 1.00 31.34 93 GLU A C 1
ATOM 686 O O . GLU A 1 93 ? -8.379 30.911 5.428 1.00 31.34 93 GLU A O 1
ATOM 691 N N . ALA A 1 94 ? -10.091 32.162 4.760 1.00 29.64 94 ALA A N 1
ATOM 692 C CA . ALA A 1 94 ? -10.992 31.666 5.821 1.00 29.64 94 ALA A CA 1
ATOM 693 C C . ALA A 1 94 ? -11.396 30.182 5.644 1.00 29.64 94 ALA A C 1
ATOM 695 O O . ALA A 1 94 ? -11.969 29.553 6.535 1.00 29.64 94 ALA A O 1
ATOM 696 N N . ARG A 1 95 ? -11.094 29.594 4.478 1.00 40.75 95 ARG A N 1
ATOM 697 C CA . ARG A 1 95 ? -11.350 28.183 4.200 1.00 40.75 95 ARG A CA 1
ATOM 698 C C . ARG A 1 95 ? -10.254 27.252 4.700 1.00 40.75 95 ARG A C 1
ATOM 700 O O . ARG A 1 95 ? -10.538 26.082 4.646 1.00 40.75 95 ARG A O 1
ATOM 707 N N . ARG A 1 96 ? -9.054 27.624 5.164 1.00 44.78 96 ARG A N 1
ATOM 708 C CA . ARG A 1 96 ? -8.003 26.592 5.402 1.00 44.78 96 ARG A CA 1
ATOM 709 C C . ARG A 1 96 ? -8.376 25.558 6.475 1.00 44.78 96 ARG A C 1
ATOM 711 O O . ARG A 1 96 ? -8.412 24.376 6.151 1.00 44.78 96 ARG A O 1
ATOM 718 N N . THR A 1 97 ? -8.786 25.983 7.671 1.00 45.09 97 THR A N 1
ATOM 719 C CA . THR A 1 97 ? -9.247 25.068 8.737 1.00 45.09 97 THR A CA 1
ATOM 720 C C . THR A 1 97 ? -10.563 24.381 8.366 1.00 45.09 97 THR A C 1
ATOM 722 O O . THR A 1 97 ? -10.694 23.167 8.487 1.00 45.09 97 THR A O 1
ATOM 725 N N . ARG A 1 98 ? -11.521 25.131 7.798 1.00 54.28 98 ARG A N 1
ATOM 726 C CA . ARG A 1 98 ? -12.805 24.584 7.318 1.00 54.28 98 ARG A CA 1
ATOM 727 C C . ARG A 1 98 ? -12.634 23.621 6.135 1.00 54.28 98 ARG A C 1
ATOM 729 O O . ARG A 1 98 ? -13.403 22.685 6.016 1.00 54.28 98 ARG A O 1
ATOM 736 N N . LYS A 1 99 ? -11.640 23.824 5.268 1.00 59.34 99 LYS A N 1
ATOM 737 C CA . LYS A 1 99 ? -11.272 22.994 4.108 1.00 59.34 99 LYS A CA 1
ATOM 738 C C . LYS A 1 99 ? -10.503 21.783 4.570 1.00 59.34 99 LYS A C 1
ATOM 740 O O . LYS A 1 99 ? -10.761 20.740 4.013 1.00 59.34 99 LYS A O 1
ATOM 745 N N . GLN A 1 100 ? -9.608 21.883 5.549 1.00 58.00 100 GLN A N 1
ATOM 746 C CA . GLN A 1 100 ? -8.981 20.704 6.146 1.00 58.00 100 GLN A CA 1
ATOM 747 C C . GLN A 1 100 ? -10.045 19.826 6.807 1.00 58.00 100 GLN A C 1
ATOM 749 O O . GLN A 1 100 ? -10.154 18.665 6.444 1.00 58.00 100 GLN A O 1
ATOM 754 N N . GLN A 1 101 ? -10.926 20.396 7.634 1.00 60.84 101 GLN A N 1
ATOM 755 C CA . GLN A 1 101 ? -12.054 19.668 8.229 1.00 60.84 101 GLN A CA 1
ATOM 756 C C . GLN A 1 101 ? -13.029 19.126 7.175 1.00 60.84 101 GLN A C 1
ATOM 758 O O . GLN A 1 101 ? -13.442 17.975 7.255 1.00 60.84 101 GLN A O 1
ATOM 763 N N . MET A 1 102 ? -13.380 19.912 6.152 1.00 67.19 102 MET A N 1
ATOM 764 C CA . MET A 1 102 ? -14.224 19.439 5.052 1.00 67.19 102 MET A CA 1
ATOM 765 C C . MET A 1 102 ? -13.528 18.382 4.202 1.00 67.19 102 MET A C 1
ATOM 767 O O . MET A 1 102 ? -14.183 17.446 3.782 1.00 67.19 102 MET A O 1
ATOM 771 N N . LEU A 1 103 ? -12.238 18.516 3.910 1.00 69.31 103 LEU A N 1
ATOM 772 C CA . LEU A 1 103 ? -11.472 17.558 3.115 1.00 69.31 103 LEU A CA 1
ATOM 773 C C . LEU A 1 103 ? -11.308 16.259 3.891 1.00 69.31 103 LEU A C 1
ATOM 775 O O . LEU A 1 103 ? -11.464 15.193 3.314 1.00 69.31 103 LEU A O 1
ATOM 779 N N . GLN A 1 104 ? -11.080 16.349 5.195 1.00 74.06 104 GLN A N 1
ATOM 780 C CA . GLN A 1 104 ? -11.059 15.208 6.091 1.00 74.06 104 GLN A CA 1
ATOM 781 C C . GLN A 1 104 ? -12.442 14.557 6.181 1.00 74.06 104 GLN A C 1
ATOM 783 O O . GLN A 1 104 ? -12.545 13.338 6.106 1.00 74.06 104 GLN A O 1
ATOM 788 N N . LEU A 1 105 ? -13.520 15.343 6.260 1.00 73.19 105 LEU A N 1
ATOM 789 C CA . LEU A 1 105 ? -14.881 14.817 6.208 1.00 73.19 105 LEU A CA 1
ATOM 790 C C . LEU A 1 105 ? -15.153 14.130 4.867 1.00 73.19 105 LEU A C 1
ATOM 792 O O . LEU A 1 105 ? -15.625 13.005 4.873 1.00 73.19 105 LEU A O 1
ATOM 796 N N . LYS A 1 106 ? -14.794 14.750 3.739 1.00 78.06 106 LYS A N 1
ATOM 797 C CA . LYS A 1 106 ? -14.910 14.162 2.397 1.00 78.06 106 LYS A CA 1
ATOM 798 C C . LYS A 1 106 ? -14.098 12.884 2.267 1.00 78.06 106 LYS A C 1
ATOM 800 O O . LYS A 1 106 ? -14.594 11.896 1.744 1.00 78.06 106 LYS A O 1
ATOM 805 N N . TYR A 1 107 ? -12.872 12.877 2.773 1.00 80.00 107 TYR A N 1
ATOM 806 C CA . TYR A 1 107 ? -12.058 11.676 2.814 1.00 80.00 107 TYR A CA 1
ATOM 807 C C . TYR A 1 107 ? -12.768 10.565 3.594 1.00 80.00 107 TYR A C 1
ATOM 809 O O . TYR A 1 107 ? -12.927 9.459 3.090 1.00 80.00 107 TYR A O 1
ATOM 817 N N . LYS A 1 108 ? -13.288 10.868 4.783 1.00 83.25 108 LYS A N 1
ATOM 818 C CA . LYS A 1 108 ? -14.011 9.893 5.604 1.00 83.25 108 LYS A CA 1
ATOM 819 C C . LYS A 1 108 ? -15.308 9.406 4.936 1.00 83.25 108 LYS A C 1
ATOM 821 O O . LYS A 1 108 ? -15.509 8.204 4.807 1.00 83.25 108 LYS A O 1
ATOM 826 N N . THR A 1 109 ? -16.173 10.309 4.481 1.00 81.56 109 THR A N 1
ATOM 827 C CA . THR A 1 109 ? -17.553 9.983 4.072 1.00 81.56 109 THR A CA 1
ATOM 828 C C . THR A 1 109 ? -17.733 9.786 2.570 1.00 81.56 109 THR A C 1
ATOM 830 O O . THR A 1 109 ? -18.504 8.930 2.137 1.00 81.56 109 THR A O 1
ATOM 833 N N . GLU A 1 110 ? -17.044 10.563 1.738 1.00 79.62 110 GLU A N 1
ATOM 834 C CA . GLU A 1 110 ? -17.168 10.469 0.282 1.00 79.62 110 GLU A CA 1
ATOM 835 C C . GLU A 1 110 ? -16.195 9.454 -0.321 1.00 79.62 110 GLU A C 1
ATOM 837 O O . GLU A 1 110 ? -16.466 8.966 -1.419 1.00 79.62 110 GLU A O 1
ATOM 842 N N . PHE A 1 111 ? -15.112 9.117 0.385 1.00 79.06 111 PHE A N 1
ATOM 843 C CA . PHE A 1 111 ? -14.100 8.170 -0.076 1.00 79.06 111 PHE A CA 1
ATOM 844 C C . PHE A 1 111 ? -14.067 6.887 0.765 1.00 79.06 111 PHE A C 1
ATOM 846 O O . PHE A 1 111 ? -14.520 5.851 0.278 1.00 79.06 111 PHE A O 1
ATOM 853 N N . VAL A 1 112 ? -13.610 6.935 2.023 1.00 87.06 112 VAL A N 1
ATOM 854 C CA . VAL A 1 112 ? -13.428 5.739 2.869 1.00 87.06 112 VAL A CA 1
ATOM 855 C C . VAL A 1 112 ? -14.742 4.985 3.063 1.00 87.06 112 VAL A C 1
ATOM 857 O O . VAL A 1 112 ? -14.779 3.776 2.855 1.00 87.06 112 VAL A O 1
ATOM 860 N N . ASP A 1 113 ? -15.833 5.670 3.409 1.00 86.62 113 ASP A N 1
ATOM 861 C CA . ASP A 1 113 ? -17.132 5.020 3.620 1.00 86.62 113 ASP A CA 1
ATOM 862 C C . ASP A 1 113 ? -17.665 4.344 2.353 1.00 86.62 113 ASP A C 1
ATOM 864 O O . ASP A 1 113 ? -18.179 3.224 2.410 1.00 86.62 113 ASP A O 1
ATOM 868 N N . LYS A 1 114 ? -17.521 4.990 1.189 1.00 83.81 114 LYS A N 1
ATOM 869 C CA . LYS A 1 114 ? -17.942 4.400 -0.090 1.00 83.81 114 LYS A CA 1
ATOM 870 C C . LYS A 1 114 ? -17.067 3.213 -0.473 1.00 83.81 114 LYS A C 1
ATOM 872 O O . LYS A 1 114 ? -17.590 2.199 -0.930 1.00 83.81 114 LYS A O 1
ATOM 877 N N . PHE A 1 115 ? -15.761 3.322 -0.252 1.00 79.12 115 PHE A N 1
ATOM 878 C CA . PHE A 1 115 ? -14.812 2.249 -0.505 1.00 79.12 115 PHE A CA 1
ATOM 879 C C . PHE A 1 115 ? -15.092 1.045 0.411 1.00 79.12 115 PHE A C 1
ATOM 881 O O . PHE A 1 115 ? -15.230 -0.077 -0.071 1.00 79.12 115 PHE A O 1
ATOM 888 N N . ALA A 1 116 ? -15.293 1.269 1.713 1.00 86.25 116 ALA A N 1
ATOM 889 C CA . ALA A 1 116 ? -15.658 0.223 2.667 1.00 86.25 116 ALA A CA 1
ATOM 890 C C . ALA A 1 116 ? -16.999 -0.441 2.319 1.00 86.25 116 ALA A C 1
ATOM 892 O O . ALA A 1 116 ? -17.125 -1.657 2.442 1.00 86.25 116 ALA A O 1
ATOM 893 N N . LYS A 1 117 ? -17.981 0.332 1.831 1.00 82.88 117 LYS A N 1
ATOM 894 C CA . LYS A 1 117 ? -19.253 -0.201 1.319 1.00 82.88 117 LYS A CA 1
ATOM 895 C C . LYS A 1 117 ? -19.061 -1.080 0.079 1.00 82.88 117 LYS A C 1
ATOM 897 O O . LYS A 1 117 ? -19.733 -2.098 -0.048 1.00 82.88 117 LYS A O 1
ATOM 902 N N . ALA A 1 118 ? -18.171 -0.698 -0.836 1.00 73.50 118 ALA A N 1
ATOM 903 C CA . ALA A 1 118 ? -17.862 -1.514 -2.008 1.00 73.50 118 ALA A CA 1
ATOM 904 C C . ALA A 1 118 ? -17.180 -2.831 -1.598 1.00 73.50 118 ALA A C 1
ATOM 906 O O . ALA A 1 118 ? -17.612 -3.900 -2.022 1.00 73.50 118 ALA A O 1
ATOM 907 N N . VAL A 1 119 ? -16.188 -2.770 -0.706 1.00 75.31 119 VAL A N 1
ATOM 908 C CA . VAL A 1 119 ? -15.491 -3.958 -0.181 1.00 75.31 119 VAL A CA 1
ATOM 909 C C . VAL A 1 119 ? -16.449 -4.903 0.550 1.00 75.31 119 VAL A C 1
ATOM 911 O O . VAL A 1 119 ? -16.430 -6.107 0.306 1.00 75.31 119 VAL A O 1
ATOM 914 N N . SER A 1 120 ? -17.335 -4.378 1.400 1.00 82.31 120 SER A N 1
ATOM 915 C CA . SER A 1 120 ? -18.288 -5.208 2.148 1.00 82.31 120 SER A CA 1
ATOM 916 C C . SER A 1 120 ? -19.367 -5.854 1.277 1.00 82.31 120 SER A C 1
ATOM 918 O O . SER A 1 120 ? -19.968 -6.842 1.693 1.00 82.31 120 SER A O 1
ATOM 920 N N . SER A 1 121 ? -19.598 -5.334 0.066 1.00 80.69 121 SER A N 1
ATOM 921 C CA . SER A 1 121 ? -20.549 -5.908 -0.893 1.00 80.69 121 SER A CA 1
ATOM 922 C C . SER A 1 121 ? -20.042 -7.164 -1.612 1.00 80.69 121 SER A C 1
ATOM 924 O O . SER A 1 121 ? -20.832 -7.826 -2.278 1.00 80.69 121 SER A O 1
ATOM 926 N N . ALA A 1 122 ? -18.760 -7.512 -1.449 1.00 75.88 122 ALA A N 1
ATOM 927 C CA . ALA A 1 122 ? -18.119 -8.672 -2.069 1.00 75.88 122 ALA A CA 1
ATOM 928 C C . ALA A 1 122 ? -17.505 -9.621 -1.011 1.00 75.88 122 ALA A C 1
ATOM 930 O O . ALA A 1 122 ? -16.283 -9.798 -0.957 1.00 75.88 122 ALA A O 1
ATOM 931 N N . PRO A 1 123 ? -18.325 -10.208 -0.116 1.00 80.94 123 PRO A N 1
ATOM 932 C CA . PRO A 1 123 ? -17.844 -11.073 0.966 1.00 80.94 123 PRO A CA 1
ATOM 933 C C . PRO A 1 123 ? -17.230 -12.396 0.474 1.00 80.94 123 PRO A C 1
ATOM 935 O O . PRO A 1 123 ? -16.527 -13.066 1.227 1.00 80.94 123 PRO A O 1
ATOM 938 N N . ASP A 1 124 ? -17.498 -12.778 -0.773 1.00 72.75 124 ASP A N 1
ATOM 939 C CA . ASP A 1 124 ? -16.947 -13.945 -1.464 1.00 72.75 124 ASP A CA 1
ATOM 940 C C . ASP A 1 124 ? -15.481 -13.758 -1.905 1.00 72.75 124 ASP A C 1
ATOM 942 O O . ASP A 1 124 ? -14.773 -14.740 -2.149 1.00 72.75 124 ASP A O 1
ATOM 946 N N . LEU A 1 125 ? -15.000 -12.512 -1.958 1.00 74.25 125 LEU A N 1
ATOM 947 C CA . LEU A 1 125 ? -13.620 -12.170 -2.298 1.00 74.25 125 LEU A CA 1
ATOM 948 C C . LEU A 1 125 ? -12.766 -11.950 -1.049 1.00 74.25 125 LEU A C 1
ATOM 950 O O . LEU A 1 125 ? -13.265 -11.643 0.028 1.00 74.25 125 LEU A O 1
ATOM 954 N N . THR A 1 126 ? -11.448 -12.082 -1.189 1.00 78.88 126 THR A N 1
ATOM 955 C CA . THR A 1 126 ? -10.467 -11.653 -0.179 1.00 78.88 126 THR A CA 1
ATOM 956 C C . THR A 1 126 ? -9.721 -10.419 -0.683 1.00 78.88 126 THR A C 1
ATOM 958 O O . THR A 1 126 ? -9.373 -10.356 -1.862 1.00 78.88 126 THR A O 1
ATOM 961 N N . PHE A 1 127 ? -9.443 -9.463 0.204 1.00 77.19 127 PHE A N 1
ATOM 962 C CA . PHE A 1 127 ? -8.790 -8.201 -0.139 1.00 77.19 127 PHE A CA 1
ATOM 963 C C . PHE A 1 127 ? -7.510 -7.990 0.670 1.00 77.19 127 PHE A C 1
ATOM 965 O O . PHE A 1 127 ? -7.530 -8.047 1.901 1.00 77.19 127 PHE A O 1
ATOM 972 N N . ALA A 1 128 ? -6.416 -7.670 -0.019 1.00 90.25 128 ALA A N 1
ATOM 973 C CA . ALA A 1 128 ? -5.254 -7.017 0.573 1.00 90.25 128 ALA A CA 1
ATOM 974 C C . ALA A 1 128 ? -5.287 -5.534 0.189 1.00 90.25 128 ALA A C 1
ATOM 976 O O . ALA A 1 128 ? -5.445 -5.210 -0.989 1.00 90.25 128 ALA A O 1
ATOM 977 N N . ILE A 1 129 ? -5.180 -4.640 1.172 1.00 91.12 129 ILE A N 1
ATOM 978 C CA . ILE A 1 129 ? -5.357 -3.196 0.968 1.00 91.12 129 ILE A CA 1
ATOM 979 C C . ILE A 1 129 ? -4.149 -2.462 1.531 1.00 91.12 129 ILE A C 1
ATOM 981 O O . ILE A 1 129 ? -3.856 -2.604 2.719 1.00 91.12 129 ILE A O 1
ATOM 985 N N . VAL A 1 130 ? -3.479 -1.676 0.689 1.00 94.31 130 VAL A N 1
ATOM 986 C CA . VAL A 1 130 ? -2.414 -0.762 1.111 1.00 94.31 130 VAL A CA 1
ATOM 987 C C . VAL A 1 130 ? -3.035 0.580 1.476 1.00 94.31 130 VAL A C 1
ATOM 989 O O . VAL A 1 130 ? -3.802 1.154 0.697 1.00 94.31 130 VAL A O 1
ATOM 992 N N . LEU A 1 131 ? -2.714 1.061 2.674 1.00 95.00 131 LEU A N 1
ATOM 993 C CA . LEU A 1 131 ? -3.212 2.311 3.223 1.00 95.00 131 LEU A CA 1
ATOM 994 C C . LEU A 1 131 ? -2.189 3.430 3.010 1.00 95.00 131 LEU A C 1
ATOM 996 O O . LEU A 1 131 ? -1.132 3.417 3.635 1.00 95.00 131 LEU A O 1
ATOM 1000 N N . GLU A 1 132 ? -2.566 4.410 2.189 1.00 91.06 132 GLU A N 1
ATOM 1001 C CA . GLU A 1 132 ? -1.954 5.740 2.084 1.00 91.06 132 GLU A CA 1
ATOM 1002 C C . GLU A 1 132 ? -0.438 5.756 1.801 1.00 91.06 132 GLU A C 1
ATOM 1004 O O . GLU A 1 132 ? 0.333 6.225 2.645 1.00 91.06 132 GLU A O 1
ATOM 1009 N N . PRO A 1 133 ? 0.014 5.316 0.607 1.00 91.31 133 PRO A N 1
ATOM 1010 C CA . PRO A 1 133 ? 1.404 5.489 0.190 1.00 91.31 133 PRO A CA 1
ATOM 1011 C C . PRO A 1 133 ? 1.924 6.922 0.331 1.00 91.31 133 PRO A C 1
ATOM 1013 O O . PRO A 1 133 ? 1.191 7.885 0.090 1.00 91.31 133 PRO A O 1
ATOM 1016 N N . ASP A 1 134 ? 3.187 7.050 0.745 1.00 87.44 134 ASP A N 1
ATOM 1017 C CA . ASP A 1 134 ? 3.890 8.314 1.019 1.00 87.44 134 ASP A CA 1
ATOM 1018 C C . ASP A 1 134 ? 3.279 9.181 2.138 1.00 87.44 134 ASP A C 1
ATOM 1020 O O . ASP A 1 134 ? 3.703 10.321 2.342 1.00 87.44 134 ASP A O 1
ATOM 1024 N N . SER A 1 135 ? 2.303 8.696 2.909 1.00 88.00 135 SER A N 1
ATOM 1025 C CA . SER A 1 135 ? 1.700 9.494 3.986 1.00 88.00 135 SER A CA 1
ATOM 1026 C C . SER A 1 135 ? 2.594 9.564 5.229 1.00 88.00 135 SER A C 1
ATOM 1028 O O . SER A 1 135 ? 3.181 10.607 5.522 1.00 88.00 135 SER A O 1
ATOM 1030 N N . LEU A 1 136 ? 2.744 8.456 5.957 1.00 92.50 136 LEU A N 1
ATOM 1031 C CA . LEU A 1 136 ? 3.434 8.434 7.248 1.00 92.50 136 LEU A CA 1
ATOM 1032 C C . LEU A 1 136 ? 4.943 8.644 7.118 1.00 92.50 136 LEU A C 1
ATOM 1034 O O . LEU A 1 136 ? 5.533 9.245 8.009 1.00 92.50 136 LEU A O 1
ATOM 1038 N N . GLY A 1 137 ? 5.558 8.289 5.985 1.00 89.06 137 GLY A N 1
ATOM 1039 C CA . GLY A 1 137 ? 6.946 8.673 5.698 1.00 89.06 137 GLY A CA 1
ATOM 1040 C C . GLY A 1 137 ? 7.160 10.190 5.765 1.00 89.06 137 GLY A C 1
ATOM 1041 O O . GLY A 1 137 ? 8.099 10.663 6.405 1.00 89.06 137 GLY A O 1
ATOM 1042 N N . ASN A 1 138 ? 6.226 10.972 5.208 1.00 86.44 138 ASN A N 1
ATOM 1043 C CA . ASN A 1 138 ? 6.239 12.433 5.323 1.00 86.44 138 ASN A CA 1
ATOM 1044 C C . ASN A 1 138 ? 5.980 12.913 6.762 1.00 86.44 138 ASN A C 1
ATOM 1046 O O . ASN A 1 138 ? 6.575 13.908 7.185 1.00 86.44 138 ASN A O 1
ATOM 1050 N N . VAL A 1 139 ? 5.110 12.229 7.514 1.00 87.75 139 VAL A N 1
ATOM 1051 C CA . VAL A 1 139 ? 4.874 12.543 8.936 1.00 87.75 139 VAL A CA 1
ATOM 1052 C C . VAL A 1 139 ? 6.156 12.353 9.751 1.00 87.75 139 VAL A C 1
ATOM 1054 O O . VAL A 1 139 ? 6.471 13.186 10.592 1.00 87.75 139 VAL A O 1
ATOM 1057 N N . ILE A 1 140 ? 6.946 11.328 9.450 1.00 90.38 140 ILE A N 1
ATOM 1058 C CA . ILE A 1 140 ? 8.162 11.013 10.204 1.00 90.38 140 ILE A CA 1
ATOM 1059 C C . ILE A 1 140 ? 9.309 11.974 9.858 1.00 90.38 140 ILE A C 1
ATOM 1061 O O . ILE A 1 140 ? 9.929 12.529 10.761 1.00 90.38 140 ILE A O 1
ATOM 1065 N N . THR A 1 141 ? 9.601 12.203 8.573 1.00 88.75 141 THR A N 1
ATOM 1066 C CA . THR A 1 141 ? 10.868 12.860 8.184 1.00 88.75 141 THR A CA 1
ATOM 1067 C C . THR A 1 141 ? 10.733 14.317 7.749 1.00 88.75 141 THR A C 1
ATOM 1069 O O . THR A 1 141 ? 11.730 15.032 7.718 1.00 88.75 141 THR A O 1
ATOM 1072 N N . ASN A 1 142 ? 9.528 14.788 7.408 1.00 84.69 142 ASN A N 1
ATOM 1073 C CA . ASN A 1 142 ? 9.348 16.078 6.725 1.00 84.69 142 ASN A CA 1
ATOM 1074 C C . ASN A 1 142 ? 8.664 17.146 7.595 1.00 84.69 142 ASN A C 1
ATOM 1076 O O . ASN A 1 142 ? 8.068 18.087 7.071 1.00 84.69 142 ASN A O 1
ATOM 1080 N N . GLN A 1 143 ? 8.777 17.041 8.924 1.00 83.75 143 GLN A N 1
ATOM 1081 C CA . GLN A 1 143 ? 8.134 17.966 9.872 1.00 83.75 143 GLN A CA 1
ATOM 1082 C C . GLN A 1 143 ? 8.723 19.385 9.866 1.00 83.75 143 GLN A C 1
ATOM 1084 O O . GLN A 1 143 ? 8.048 20.324 10.276 1.00 83.75 143 GLN A O 1
ATOM 1089 N N . ALA A 1 144 ? 9.940 19.579 9.347 1.00 80.56 144 ALA A N 1
ATOM 1090 C CA . ALA A 1 144 ? 10.508 20.916 9.150 1.00 80.56 144 ALA A CA 1
ATOM 1091 C C . ALA A 1 144 ? 9.765 21.733 8.069 1.00 80.56 144 ALA A C 1
ATOM 1093 O O . ALA A 1 144 ? 9.913 22.950 7.992 1.00 80.56 144 ALA A O 1
ATOM 1094 N N . ILE A 1 145 ? 8.950 21.078 7.233 1.00 75.69 145 ILE A N 1
ATOM 1095 C CA . ILE A 1 145 ? 8.115 21.733 6.228 1.00 75.69 145 ILE A CA 1
ATOM 1096 C C . ILE A 1 145 ? 6.755 22.036 6.867 1.00 75.69 145 ILE A C 1
ATOM 1098 O O . ILE A 1 145 ? 5.951 21.129 7.076 1.00 75.69 145 ILE A O 1
ATOM 1102 N N . GLU A 1 146 ? 6.458 23.313 7.123 1.00 76.62 146 GLU A N 1
ATOM 1103 C CA . GLU A 1 146 ? 5.242 23.763 7.830 1.00 76.62 146 GLU A CA 1
ATOM 1104 C C . GLU A 1 146 ? 3.941 23.171 7.250 1.00 76.62 146 GLU A C 1
ATOM 1106 O O . GLU A 1 146 ? 3.053 22.719 7.979 1.00 76.62 146 GLU A O 1
ATOM 1111 N N . LEU A 1 147 ? 3.841 23.090 5.918 1.00 70.75 147 LEU A N 1
ATOM 1112 C CA . LEU A 1 147 ? 2.683 22.495 5.243 1.00 70.75 147 LEU A CA 1
ATOM 1113 C C . LEU A 1 147 ? 2.503 20.998 5.560 1.00 70.75 147 LEU A C 1
ATOM 1115 O O . LEU A 1 147 ? 1.381 20.497 5.541 1.00 70.75 147 LEU A O 1
ATOM 1119 N N . ARG A 1 148 ? 3.592 20.268 5.823 1.00 73.75 148 ARG A N 1
ATOM 1120 C CA . ARG A 1 148 ? 3.556 18.845 6.188 1.00 73.75 148 ARG A CA 1
ATOM 1121 C C . ARG A 1 148 ? 3.226 18.681 7.665 1.00 73.75 148 ARG A C 1
ATOM 1123 O O . ARG A 1 148 ? 2.320 17.916 7.976 1.00 73.75 148 ARG A O 1
ATOM 1130 N N . ALA A 1 149 ? 3.855 19.474 8.532 1.00 71.12 149 ALA A N 1
ATOM 1131 C CA . ALA A 1 149 ? 3.575 19.470 9.967 1.00 71.12 149 ALA A CA 1
ATOM 1132 C C . ALA A 1 149 ? 2.097 19.764 10.274 1.00 71.12 149 ALA A C 1
ATOM 1134 O O . ALA A 1 149 ? 1.457 19.061 11.051 1.00 71.12 149 ALA A O 1
ATOM 1135 N N . THR A 1 150 ? 1.513 20.753 9.592 1.00 73.62 150 THR A N 1
ATOM 1136 C CA . THR A 1 150 ? 0.086 21.094 9.742 1.00 73.62 150 THR A CA 1
ATOM 1137 C C . THR A 1 150 ? -0.866 20.030 9.185 1.00 73.62 150 THR A C 1
ATOM 1139 O O . THR A 1 150 ? -2.046 20.030 9.532 1.00 73.62 150 THR A O 1
ATOM 1142 N N . ALA A 1 151 ? -0.381 19.117 8.338 1.00 73.44 151 ALA A N 1
ATOM 1143 C CA . ALA A 1 151 ? -1.171 18.032 7.764 1.00 73.44 151 ALA A CA 1
ATOM 1144 C C . ALA A 1 151 ? -1.052 16.708 8.542 1.00 73.44 151 ALA A C 1
ATOM 1146 O O . ALA A 1 151 ? -1.955 15.880 8.415 1.00 73.44 151 ALA A O 1
ATOM 1147 N N . SER A 1 152 ? -0.002 16.507 9.353 1.00 84.94 152 SER A N 1
ATOM 1148 C CA . SER A 1 152 ? 0.249 15.252 10.087 1.00 84.94 152 SER A CA 1
ATOM 1149 C C . SER A 1 152 ? -0.975 14.741 10.860 1.00 84.94 152 SER A C 1
ATOM 1151 O O . SER A 1 152 ? -1.381 13.605 10.607 1.00 84.94 152 SER A O 1
ATOM 1153 N N . PRO A 1 153 ? -1.686 15.567 11.664 1.00 87.06 153 PRO A N 1
ATOM 1154 C CA . PRO A 1 153 ? -2.862 15.085 12.393 1.00 87.06 153 PRO A CA 1
ATOM 1155 C C . PRO A 1 153 ? -3.987 14.597 11.469 1.00 87.06 153 PRO A C 1
ATOM 1157 O O . PRO A 1 153 ? -4.709 13.659 11.796 1.00 87.06 153 PRO A O 1
ATOM 1160 N N . SER A 1 154 ? -4.130 15.211 10.287 1.00 84.19 154 SER A N 1
ATOM 1161 C CA . SER A 1 154 ? -5.141 14.802 9.306 1.00 84.19 154 SER A CA 1
ATOM 1162 C C . SER A 1 154 ? -4.805 13.458 8.657 1.00 84.19 154 SER A C 1
ATOM 1164 O O . SER A 1 154 ? -5.724 12.672 8.423 1.00 84.19 154 SER A O 1
ATOM 1166 N N . TYR A 1 155 ? -3.521 13.182 8.391 1.00 86.31 155 TYR A N 1
ATOM 1167 C CA . TYR A 1 155 ? -3.076 11.873 7.898 1.00 86.31 155 TYR A CA 1
ATOM 1168 C C . TYR A 1 155 ? -3.297 10.788 8.946 1.00 86.31 155 TYR A C 1
ATOM 1170 O O . TYR A 1 155 ? -3.938 9.781 8.656 1.00 86.31 155 TYR A O 1
ATOM 1178 N N . GLU A 1 156 ? -2.834 11.019 10.173 1.00 93.31 156 GLU A N 1
ATOM 1179 C CA . GLU A 1 156 ? -2.957 10.068 11.279 1.00 93.31 156 GLU A CA 1
ATOM 1180 C C . GLU A 1 156 ? -4.420 9.696 11.543 1.00 93.31 156 GLU A C 1
ATOM 1182 O O . GLU A 1 156 ? -4.781 8.518 11.585 1.00 93.31 156 GLU A O 1
ATOM 1187 N N . GLU A 1 157 ? -5.289 10.703 11.661 1.00 92.69 157 GLU A N 1
ATOM 1188 C CA . GLU A 1 157 ? -6.713 10.496 11.900 1.00 92.69 157 GLU A CA 1
ATOM 1189 C C . GLU A 1 157 ? -7.424 9.883 10.686 1.00 92.69 157 GLU A C 1
ATOM 1191 O O . GLU A 1 157 ? -8.333 9.065 10.848 1.00 92.69 157 GLU A O 1
ATOM 1196 N N . GLY A 1 158 ? -7.019 10.259 9.470 1.00 90.94 158 GLY A N 1
ATOM 1197 C CA . GLY A 1 158 ? -7.534 9.678 8.235 1.00 90.94 158 GLY A CA 1
ATOM 1198 C C . GLY A 1 158 ? -7.247 8.179 8.152 1.00 90.94 158 GLY A C 1
ATOM 1199 O O . GLY A 1 158 ? -8.179 7.380 8.017 1.00 90.94 158 GLY A O 1
ATOM 1200 N N . ILE A 1 159 ? -5.984 7.787 8.313 1.00 96.06 159 ILE A N 1
ATOM 1201 C CA . ILE A 1 159 ? -5.560 6.382 8.276 1.00 96.06 159 ILE A CA 1
ATOM 1202 C C . ILE A 1 159 ? -6.233 5.601 9.404 1.00 96.06 159 ILE A C 1
ATOM 1204 O O . ILE A 1 159 ? -6.791 4.529 9.160 1.00 96.06 159 ILE A O 1
ATOM 1208 N N . ALA A 1 160 ? -6.271 6.151 10.622 1.00 97.62 160 ALA A N 1
ATOM 1209 C CA . ALA A 1 160 ? -6.959 5.521 11.745 1.00 97.62 160 ALA A CA 1
ATOM 1210 C C . ALA A 1 160 ? -8.447 5.270 11.443 1.00 97.62 160 ALA A C 1
ATOM 1212 O O . ALA A 1 160 ? -8.976 4.190 11.724 1.00 97.62 160 ALA A O 1
ATOM 1213 N N . TYR A 1 161 ? -9.123 6.234 10.813 1.00 96.62 161 TYR A N 1
ATOM 1214 C CA . TYR A 1 161 ? -10.507 6.078 10.379 1.00 96.62 161 TYR A CA 1
ATOM 1215 C C . TYR A 1 161 ? -10.661 4.983 9.312 1.00 96.62 161 TYR A C 1
ATOM 1217 O O . TYR A 1 161 ? -11.530 4.118 9.459 1.00 96.62 161 TYR A O 1
ATOM 1225 N N . ALA A 1 162 ? -9.800 4.963 8.289 1.00 95.12 162 ALA A N 1
ATOM 1226 C CA . ALA A 1 162 ? -9.798 3.924 7.256 1.00 95.12 162 ALA A CA 1
ATOM 1227 C C . ALA A 1 162 ? -9.622 2.521 7.853 1.00 95.12 162 ALA A C 1
ATOM 1229 O O . ALA A 1 162 ? -10.404 1.619 7.536 1.00 95.12 162 ALA A O 1
ATOM 1230 N N . ILE A 1 163 ? -8.690 2.363 8.802 1.00 98.25 163 ILE A N 1
ATOM 1231 C CA . ILE A 1 163 ? -8.501 1.113 9.548 1.00 98.25 163 ILE A CA 1
ATOM 1232 C C . ILE A 1 163 ? -9.819 0.687 10.198 1.00 98.25 163 ILE A C 1
ATOM 1234 O O . ILE A 1 163 ? -10.240 -0.455 10.020 1.00 98.25 163 ILE A O 1
ATOM 1238 N N . THR A 1 164 ? -10.520 1.583 10.901 1.00 97.94 164 THR A N 1
ATOM 1239 C CA . THR A 1 164 ? -11.760 1.217 11.616 1.00 97.94 164 THR A CA 1
ATOM 1240 C C . THR A 1 164 ? -12.901 0.770 10.697 1.00 97.94 164 THR A C 1
ATOM 1242 O O . THR A 1 164 ? -13.676 -0.131 11.058 1.00 97.94 164 THR A O 1
ATOM 1245 N N . LYS A 1 165 ? -13.001 1.380 9.510 1.00 97.31 165 LYS A N 1
ATOM 1246 C CA . LYS A 1 165 ? -14.065 1.133 8.530 1.00 97.31 165 LYS A CA 1
ATOM 1247 C C . LYS A 1 165 ? -13.858 -0.142 7.729 1.00 97.31 165 LYS A C 1
ATOM 1249 O O . LYS A 1 165 ? -14.842 -0.735 7.300 1.00 97.31 165 LYS A O 1
ATOM 1254 N N . LEU A 1 166 ? -12.612 -0.585 7.584 1.00 95.69 166 LEU A N 1
ATOM 1255 C CA . LEU A 1 166 ? -12.237 -1.751 6.785 1.00 95.69 166 LEU A CA 1
ATOM 1256 C C . LEU A 1 166 ? -12.001 -3.023 7.615 1.00 95.69 166 LEU A C 1
ATOM 1258 O O . LEU A 1 166 ? -11.409 -3.981 7.128 1.00 95.69 166 LEU A O 1
ATOM 1262 N N . GLN A 1 167 ? -12.479 -3.060 8.862 1.00 97.19 167 GLN A N 1
ATOM 1263 C CA . GLN A 1 167 ? -12.436 -4.264 9.700 1.00 97.19 167 GLN A CA 1
ATOM 1264 C C . GLN A 1 167 ? -13.496 -5.286 9.247 1.00 97.19 167 GLN A C 1
ATOM 1266 O O . GLN A 1 167 ? -14.570 -5.375 9.851 1.00 97.19 167 GLN A O 1
ATOM 1271 N N . PHE A 1 168 ? -13.190 -6.043 8.192 1.00 91.19 168 PHE A N 1
ATOM 1272 C CA . PHE A 1 168 ? -14.003 -7.150 7.682 1.00 91.19 168 PHE A CA 1
ATOM 1273 C C . PHE A 1 168 ? -13.218 -8.474 7.734 1.00 91.19 168 PHE A C 1
ATOM 1275 O O . PHE A 1 168 ? -12.000 -8.452 7.554 1.00 91.19 168 PHE A O 1
ATOM 1282 N N . PRO A 1 169 ? -13.873 -9.637 7.934 1.00 92.62 169 PRO A N 1
ATOM 1283 C CA . PRO A 1 169 ? -13.183 -10.931 8.040 1.00 92.62 169 PRO A CA 1
ATOM 1284 C C . PRO A 1 169 ? -12.343 -11.316 6.814 1.00 92.62 169 PRO A C 1
ATOM 1286 O O . PRO A 1 169 ? -11.387 -12.076 6.927 1.00 92.62 169 PRO A O 1
ATOM 1289 N N . ASN A 1 170 ? -12.710 -10.803 5.641 1.00 84.31 170 ASN A N 1
ATOM 1290 C CA . ASN A 1 170 ? -12.077 -11.070 4.354 1.00 84.31 170 ASN A CA 1
ATOM 1291 C C . ASN A 1 170 ? -11.100 -9.961 3.912 1.00 84.31 170 ASN A C 1
ATOM 1293 O O . ASN A 1 170 ? -10.701 -9.931 2.747 1.00 84.31 170 ASN A O 1
ATOM 1297 N N . VAL A 1 171 ? -10.712 -9.052 4.814 1.00 91.69 171 VAL A N 1
ATOM 1298 C CA . VAL A 1 171 ? -9.828 -7.913 4.521 1.00 91.69 171 VAL A CA 1
ATOM 1299 C C . VAL A 1 171 ? -8.558 -7.972 5.367 1.00 91.69 171 VAL A C 1
ATOM 1301 O O . VAL A 1 171 ? -8.602 -8.129 6.583 1.00 91.69 171 VAL A O 1
ATOM 1304 N N . SER A 1 172 ? -7.410 -7.802 4.715 1.00 96.44 172 SER A N 1
ATOM 1305 C CA . SER A 1 172 ? -6.096 -7.636 5.342 1.00 96.44 172 SER A CA 1
ATOM 1306 C C . SER A 1 172 ? -5.521 -6.264 4.999 1.00 96.44 172 SER A C 1
ATOM 1308 O O . SER A 1 172 ? -5.323 -5.942 3.827 1.00 96.44 172 SER A O 1
ATOM 1310 N N . LEU A 1 173 ? -5.260 -5.455 6.027 1.00 97.56 173 LEU A N 1
ATOM 1311 C CA . LEU A 1 173 ? -4.785 -4.077 5.879 1.00 97.56 173 LEU A CA 1
ATOM 1312 C C . LEU A 1 173 ? -3.273 -3.977 6.066 1.00 97.56 173 LEU A C 1
ATOM 1314 O O . LEU A 1 173 ? -2.740 -4.485 7.052 1.00 97.56 173 LEU A O 1
ATOM 1318 N N . TYR A 1 174 ? -2.612 -3.266 5.165 1.00 98.25 174 TYR A N 1
ATOM 1319 C CA . TYR A 1 174 ? -1.184 -2.989 5.213 1.00 98.25 174 TYR A CA 1
ATOM 1320 C C . TYR A 1 174 ? -0.975 -1.476 5.200 1.00 98.25 174 TYR A C 1
ATOM 1322 O O . TYR A 1 174 ? -1.364 -0.816 4.243 1.00 98.25 174 TYR A O 1
ATOM 1330 N N . ILE A 1 175 ? -0.408 -0.910 6.262 1.00 98.19 175 ILE A N 1
ATOM 1331 C CA . ILE A 1 175 ? -0.039 0.512 6.276 1.00 98.19 175 ILE A CA 1
ATOM 1332 C C . ILE A 1 175 ? 1.195 0.692 5.392 1.00 98.19 175 ILE A C 1
ATOM 1334 O O . ILE A 1 175 ? 2.143 -0.080 5.517 1.00 98.19 175 ILE A O 1
ATOM 1338 N N . ASP A 1 176 ? 1.200 1.680 4.502 1.00 98.25 176 ASP A N 1
ATOM 1339 C CA . ASP A 1 176 ? 2.419 2.003 3.766 1.00 98.25 176 ASP A CA 1
ATOM 1340 C C . ASP A 1 176 ? 3.535 2.455 4.720 1.00 98.25 176 ASP A C 1
ATOM 1342 O O . ASP A 1 176 ? 3.346 3.315 5.584 1.00 98.25 176 ASP A O 1
ATOM 1346 N N . ALA A 1 177 ? 4.703 1.844 4.563 1.00 98.06 177 ALA A N 1
ATOM 1347 C CA . ALA A 1 177 ? 5.896 2.104 5.349 1.00 98.06 177 ALA A CA 1
ATOM 1348 C C . ALA A 1 177 ? 7.059 2.573 4.460 1.00 98.06 177 ALA A C 1
ATOM 1350 O O . ALA A 1 177 ? 8.221 2.293 4.769 1.00 98.06 177 ALA A O 1
ATOM 1351 N N . ALA A 1 178 ? 6.752 3.298 3.377 1.00 97.81 178 ALA A N 1
ATOM 1352 C CA . ALA A 1 178 ? 7.716 3.822 2.416 1.00 97.81 178 ALA A CA 1
ATOM 1353 C C . ALA A 1 178 ? 8.683 2.731 1.910 1.00 97.81 178 ALA A C 1
ATOM 1355 O O . ALA A 1 178 ? 8.251 1.708 1.387 1.00 97.81 178 ALA A O 1
ATOM 1356 N N . HIS A 1 179 ? 9.995 2.936 2.040 1.00 98.19 179 HIS A N 1
ATOM 1357 C CA . HIS A 1 179 ? 11.020 1.997 1.582 1.00 98.19 179 HIS A CA 1
ATOM 1358 C C . HIS A 1 179 ? 12.319 2.130 2.397 1.00 98.19 179 HIS A C 1
ATOM 1360 O O . HIS A 1 179 ? 12.509 3.109 3.134 1.00 98.19 179 HIS A O 1
ATOM 1366 N N . GLY A 1 180 ? 13.248 1.183 2.227 1.00 97.50 180 GLY A N 1
ATOM 1367 C CA . GLY A 1 180 ? 14.492 1.087 3.002 1.00 97.50 180 GLY A CA 1
ATOM 1368 C C . GLY A 1 180 ? 15.371 2.337 2.920 1.00 97.50 180 GLY A C 1
ATOM 1369 O O . GLY A 1 180 ? 15.838 2.838 3.939 1.00 97.50 180 GLY A O 1
ATOM 1370 N N . GLY A 1 181 ? 15.507 2.922 1.727 1.00 96.19 181 GLY A N 1
ATOM 1371 C CA . GLY A 1 181 ? 16.224 4.195 1.536 1.00 96.19 181 GLY A CA 1
ATOM 1372 C C . GLY A 1 181 ? 15.600 5.442 2.193 1.00 96.19 181 GLY A C 1
ATOM 1373 O O . GLY A 1 181 ? 16.244 6.487 2.199 1.00 96.19 181 GLY A O 1
ATOM 1374 N N . TRP A 1 182 ? 14.379 5.363 2.738 1.00 97.12 182 TRP A N 1
ATOM 1375 C CA . TRP A 1 182 ? 13.702 6.488 3.400 1.00 97.12 182 TRP A CA 1
ATOM 1376 C C . TRP A 1 182 ? 13.573 6.257 4.909 1.00 97.12 182 TRP A C 1
ATOM 1378 O O . TRP A 1 182 ? 14.176 6.976 5.706 1.00 97.12 182 TRP A O 1
ATOM 1388 N N . LEU A 1 183 ? 12.813 5.243 5.323 1.00 97.69 183 LEU A N 1
ATOM 1389 C CA . LEU A 1 183 ? 12.559 4.959 6.743 1.00 97.69 183 LEU A CA 1
ATOM 1390 C C . LEU A 1 183 ? 13.464 3.860 7.311 1.00 97.69 183 LEU A C 1
ATOM 1392 O O . LEU A 1 183 ? 13.474 3.637 8.517 1.00 97.69 183 LEU A O 1
ATOM 1396 N N . GLY A 1 184 ? 14.246 3.195 6.460 1.00 97.75 184 GLY A N 1
ATOM 1397 C CA . GLY A 1 184 ? 15.118 2.093 6.856 1.00 97.75 184 GLY A CA 1
ATOM 1398 C C . GLY A 1 184 ? 16.471 2.504 7.443 1.00 97.75 184 GLY A C 1
ATOM 1399 O O . GLY A 1 184 ? 17.242 1.629 7.843 1.00 97.75 184 GLY A O 1
ATOM 1400 N N . TRP A 1 185 ? 16.778 3.800 7.519 1.00 97.81 185 TRP A N 1
ATOM 1401 C CA . TRP A 1 185 ? 17.951 4.299 8.244 1.00 97.81 185 TRP A CA 1
ATOM 1402 C C . TRP A 1 185 ? 17.823 4.012 9.743 1.00 97.81 185 TRP A C 1
ATOM 1404 O O . TRP A 1 185 ? 16.730 4.112 10.296 1.00 97.81 185 TRP A O 1
ATOM 1414 N N . ALA A 1 186 ? 18.938 3.688 10.407 1.00 97.50 186 ALA A N 1
ATOM 1415 C CA . ALA A 1 186 ? 18.944 3.210 11.795 1.00 97.50 186 ALA A CA 1
ATOM 1416 C C . ALA A 1 186 ? 18.176 4.127 12.768 1.00 97.50 186 ALA A C 1
ATOM 1418 O O . ALA A 1 186 ? 17.385 3.636 13.573 1.00 97.50 186 ALA A O 1
ATOM 1419 N N . ASP A 1 187 ? 18.338 5.446 12.632 1.00 96.25 187 ASP A N 1
ATOM 1420 C CA . ASP A 1 187 ? 17.668 6.439 13.482 1.00 96.25 187 ASP A CA 1
ATOM 1421 C C . ASP A 1 187 ? 16.169 6.595 13.164 1.00 96.25 187 ASP A C 1
ATOM 1423 O O . ASP A 1 187 ? 15.382 6.976 14.032 1.00 96.25 187 ASP A O 1
ATOM 1427 N N . ASN A 1 188 ? 15.744 6.250 11.944 1.00 97.12 188 ASN A N 1
ATOM 1428 C CA . ASN A 1 188 ? 14.350 6.358 11.507 1.00 97.12 188 ASN A CA 1
ATOM 1429 C C . ASN A 1 188 ? 13.505 5.143 11.914 1.00 97.12 188 ASN A C 1
ATOM 1431 O O . ASN A 1 188 ? 12.306 5.298 12.139 1.00 97.12 188 ASN A O 1
ATOM 1435 N N . LEU A 1 189 ? 14.100 3.955 12.059 1.00 97.69 189 LEU A N 1
ATOM 1436 C CA . LEU A 1 189 ? 13.390 2.722 12.429 1.00 97.69 189 LEU A CA 1
ATOM 1437 C C . LEU A 1 189 ? 12.548 2.845 13.722 1.00 97.69 189 LEU A C 1
ATOM 1439 O O . LEU A 1 189 ? 11.354 2.522 13.679 1.00 97.69 189 LEU A O 1
ATOM 1443 N N . PRO A 1 190 ? 13.086 3.335 14.864 1.00 97.12 190 PRO A N 1
ATOM 1444 C CA . PRO A 1 190 ? 12.278 3.515 16.072 1.00 97.12 190 PRO A CA 1
ATOM 1445 C C . PRO A 1 190 ? 11.191 4.585 15.905 1.00 97.12 190 PRO A C 1
ATOM 1447 O O . PRO A 1 190 ? 10.091 4.419 16.437 1.00 97.12 190 PRO A O 1
ATOM 1450 N N . LEU A 1 191 ? 11.468 5.656 15.153 1.00 97.00 191 LEU A N 1
ATOM 1451 C CA . LEU A 1 191 ? 10.502 6.729 14.890 1.00 97.00 191 LEU A CA 1
ATOM 1452 C C . LEU A 1 191 ? 9.329 6.223 14.043 1.00 97.00 191 LEU A C 1
ATOM 1454 O O . LEU A 1 191 ? 8.171 6.488 14.367 1.00 97.00 191 LEU A O 1
ATOM 1458 N N . ALA A 1 192 ? 9.618 5.429 13.011 1.00 96.88 192 ALA A N 1
ATOM 1459 C CA . ALA A 1 192 ? 8.608 4.819 12.159 1.00 96.88 192 ALA A CA 1
ATOM 1460 C C . ALA A 1 192 ? 7.683 3.896 12.959 1.00 96.88 192 ALA A C 1
ATOM 1462 O O . ALA A 1 192 ? 6.461 4.044 12.915 1.00 96.88 192 ALA A O 1
ATOM 1463 N N . ALA A 1 193 ? 8.249 2.998 13.768 1.00 96.94 193 ALA A N 1
ATOM 1464 C CA . ALA A 1 193 ? 7.457 2.100 14.602 1.00 96.94 193 ALA A CA 1
ATOM 1465 C C . ALA A 1 193 ? 6.595 2.843 15.637 1.00 96.94 193 ALA A C 1
ATOM 1467 O O . ALA A 1 193 ? 5.460 2.428 15.901 1.00 96.94 193 ALA A O 1
ATOM 1468 N N . ALA A 1 194 ? 7.101 3.940 16.210 1.00 97.44 194 ALA A N 1
ATOM 1469 C CA . ALA A 1 194 ? 6.336 4.783 17.122 1.00 97.44 194 ALA A CA 1
ATOM 1470 C C . ALA A 1 194 ? 5.135 5.440 16.419 1.00 97.44 194 ALA A C 1
ATOM 1472 O O . ALA A 1 194 ? 4.024 5.397 16.957 1.00 97.44 194 ALA A O 1
ATOM 1473 N N . GLU A 1 195 ? 5.325 5.967 15.207 1.00 97.38 195 GLU A N 1
ATOM 1474 C CA . GLU A 1 195 ? 4.251 6.595 14.432 1.00 97.38 195 GLU A CA 1
ATOM 1475 C C . GLU A 1 195 ? 3.192 5.570 13.989 1.00 97.38 195 GLU A C 1
ATOM 1477 O O . GLU A 1 195 ? 1.993 5.782 14.187 1.00 97.38 195 GLU A O 1
ATOM 1482 N N . PHE A 1 196 ? 3.603 4.388 13.515 1.00 97.69 196 PHE A N 1
ATOM 1483 C CA . PHE A 1 196 ? 2.667 3.299 13.202 1.00 97.69 196 PHE A CA 1
ATOM 1484 C C . PHE A 1 196 ? 1.867 2.854 14.433 1.00 97.69 196 PHE A C 1
ATOM 1486 O O . PHE A 1 196 ? 0.649 2.658 14.361 1.00 97.69 196 PHE A O 1
ATOM 1493 N N . SER A 1 197 ? 2.533 2.741 15.586 1.00 97.62 197 SER A N 1
ATOM 1494 C CA . SER A 1 197 ? 1.885 2.403 16.858 1.00 97.62 197 SER A CA 1
ATOM 1495 C C . SER A 1 197 ? 0.860 3.457 17.272 1.00 97.62 197 SER A C 1
ATOM 1497 O O . SER A 1 197 ? -0.212 3.115 17.774 1.00 97.62 197 SER A O 1
ATOM 1499 N N . LYS A 1 198 ? 1.175 4.739 17.075 1.00 97.62 198 LYS A N 1
ATOM 1500 C CA . LYS A 1 198 ? 0.291 5.867 17.384 1.00 97.62 198 LYS A CA 1
ATOM 1501 C C . LYS A 1 198 ? -0.979 5.826 16.534 1.00 97.62 198 LYS A C 1
ATOM 1503 O O . LYS A 1 198 ? -2.073 5.883 17.095 1.00 97.62 198 LYS A O 1
ATOM 1508 N N . VAL A 1 199 ? -0.852 5.635 15.220 1.00 97.88 199 VAL A N 1
ATOM 1509 C CA . VAL A 1 199 ? -2.003 5.523 14.305 1.00 97.88 199 VAL A CA 1
ATOM 1510 C C . VAL A 1 199 ? -2.874 4.310 14.640 1.00 97.88 199 VAL A C 1
ATOM 1512 O O . VAL A 1 199 ? -4.100 4.431 14.703 1.00 97.88 199 VAL A O 1
ATOM 1515 N N . LEU A 1 200 ? -2.272 3.150 14.927 1.00 97.94 200 LEU A N 1
ATOM 1516 C CA . LEU A 1 200 ? -3.036 1.958 15.307 1.00 97.94 200 LEU A CA 1
ATOM 1517 C C . LEU A 1 200 ? -3.775 2.149 16.641 1.00 97.94 200 LEU A C 1
ATOM 1519 O O . LEU A 1 200 ? -4.948 1.790 16.749 1.00 97.94 200 LEU A O 1
ATOM 1523 N N . LYS A 1 201 ? -3.134 2.764 17.641 1.00 97.81 201 LYS A N 1
ATOM 1524 C CA . LYS A 1 201 ? -3.785 3.104 18.918 1.00 97.81 201 LYS A CA 1
ATOM 1525 C C . LYS A 1 201 ? -4.945 4.078 18.720 1.00 97.81 201 LYS A C 1
ATOM 1527 O O . LYS A 1 201 ? -5.994 3.898 19.336 1.00 97.81 201 LYS A O 1
ATOM 1532 N N . LEU A 1 202 ? -4.796 5.067 17.837 1.00 97.88 202 LEU A N 1
ATOM 1533 C CA . LEU A 1 202 ? -5.880 5.984 17.484 1.00 97.88 202 LEU A CA 1
ATOM 1534 C C . LEU A 1 202 ? -7.058 5.235 16.838 1.00 97.88 202 LEU A C 1
ATOM 1536 O O . LEU A 1 202 ? -8.207 5.430 17.236 1.00 97.88 202 LEU A O 1
ATOM 1540 N N . ALA A 1 203 ? -6.786 4.308 15.915 1.00 98.12 203 ALA A N 1
ATOM 1541 C CA . ALA A 1 203 ? -7.818 3.455 15.321 1.00 98.12 203 ALA A CA 1
ATOM 1542 C C . ALA A 1 203 ? -8.536 2.598 16.379 1.00 98.12 203 ALA A C 1
ATOM 1544 O O . ALA A 1 203 ? -9.759 2.459 16.351 1.00 98.12 203 ALA A O 1
ATOM 1545 N N . GLN A 1 204 ? -7.793 2.054 17.345 1.00 97.75 204 GLN A N 1
ATOM 1546 C CA . GLN A 1 204 ? -8.340 1.259 18.448 1.00 97.75 204 GLN A CA 1
ATOM 1547 C C . GLN A 1 204 ? -9.178 2.088 19.425 1.00 97.75 204 GLN A C 1
ATOM 1549 O O . GLN A 1 204 ? -10.157 1.572 19.970 1.00 97.75 204 GLN A O 1
ATOM 1554 N N . ALA A 1 205 ? -8.838 3.365 19.610 1.00 97.75 205 ALA A N 1
ATOM 1555 C CA . ALA A 1 205 ? -9.656 4.309 20.363 1.00 97.75 205 ALA A CA 1
ATOM 1556 C C . ALA A 1 205 ? -10.989 4.601 19.649 1.00 97.75 205 ALA A C 1
ATOM 1558 O O . ALA A 1 205 ? -12.022 4.714 20.305 1.00 97.75 205 ALA A O 1
ATOM 1559 N N . PHE A 1 206 ? -10.992 4.666 18.313 1.00 96.31 206 PHE A N 1
ATOM 1560 C CA . PHE A 1 206 ? -12.216 4.831 17.518 1.00 96.31 206 PHE A CA 1
ATOM 1561 C C . PHE A 1 206 ? -13.068 3.557 17.459 1.00 96.31 206 PHE A C 1
ATOM 1563 O O . PHE A 1 206 ? -14.298 3.629 17.472 1.00 96.31 206 PHE A O 1
ATOM 1570 N N . LYS A 1 207 ? -12.434 2.382 17.386 1.00 97.12 207 LYS A N 1
ATOM 1571 C CA . LYS A 1 207 ? -13.107 1.081 17.348 1.00 97.12 207 LYS A CA 1
ATOM 1572 C C . LYS A 1 207 ? -12.272 0.032 18.072 1.00 97.12 207 LYS A C 1
ATOM 1574 O O . LYS A 1 207 ? -11.229 -0.398 17.582 1.00 97.12 207 LYS A O 1
ATOM 1579 N N . LYS A 1 208 ? -12.782 -0.449 19.209 1.00 96.25 208 LYS A N 1
ATOM 1580 C CA . LYS A 1 208 ? -12.144 -1.527 19.975 1.00 96.25 208 LYS A CA 1
ATOM 1581 C C . LYS A 1 208 ? -11.887 -2.743 19.080 1.00 96.25 208 LYS A C 1
ATOM 1583 O O . LYS A 1 208 ? -12.787 -3.204 18.381 1.00 96.25 208 LYS A O 1
ATOM 1588 N N . GLY A 1 209 ? -10.663 -3.264 19.133 1.00 93.44 209 GLY A N 1
ATOM 1589 C CA . GLY A 1 209 ? -10.241 -4.415 18.333 1.00 93.44 209 GLY A CA 1
ATOM 1590 C C . GLY A 1 209 ? -9.856 -4.085 16.890 1.00 93.44 209 GLY A C 1
ATOM 1591 O O . GLY A 1 209 ? -9.539 -5.010 16.150 1.00 93.44 209 GLY A O 1
ATOM 1592 N N . ALA A 1 210 ? -9.853 -2.806 16.485 1.00 97.44 210 ALA A N 1
ATOM 1593 C CA . ALA A 1 210 ? -9.281 -2.407 15.205 1.00 97.44 210 ALA A CA 1
ATOM 1594 C C . ALA A 1 210 ? -7.822 -2.875 15.104 1.00 97.44 210 ALA A C 1
ATOM 1596 O O . ALA A 1 210 ? -7.014 -2.661 16.014 1.00 97.44 210 ALA A O 1
ATOM 1597 N N . THR A 1 211 ? -7.503 -3.534 13.997 1.00 97.44 211 THR A N 1
ATOM 1598 C CA . THR A 1 211 ? -6.180 -4.099 13.753 1.00 97.44 211 THR A CA 1
ATOM 1599 C C . THR A 1 211 ? -5.758 -3.928 12.299 1.00 97.44 211 THR A C 1
ATOM 1601 O O . THR A 1 211 ? -6.556 -3.576 11.426 1.00 97.44 211 THR A O 1
ATOM 1604 N N . ILE A 1 212 ? -4.485 -4.197 12.048 1.00 97.75 212 ILE A N 1
ATOM 1605 C CA . ILE A 1 212 ? -3.889 -4.304 10.720 1.00 97.75 212 ILE A CA 1
ATOM 1606 C C . ILE A 1 212 ? -3.233 -5.677 10.577 1.00 97.75 212 ILE A C 1
ATOM 1608 O O . ILE A 1 212 ? -3.056 -6.408 11.552 1.00 97.75 212 ILE A O 1
ATOM 1612 N N . ARG A 1 213 ? -2.855 -6.024 9.352 1.00 97.50 213 ARG A N 1
ATOM 1613 C CA . ARG A 1 213 ? -2.014 -7.185 9.061 1.00 97.50 213 ARG A CA 1
ATOM 1614 C C . ARG A 1 213 ? -0.530 -6.829 9.177 1.00 97.50 213 ARG A C 1
ATOM 1616 O O . ARG A 1 213 ? 0.245 -7.630 9.688 1.00 97.50 213 ARG A O 1
ATOM 1623 N N . GLY A 1 214 ? -0.144 -5.636 8.741 1.00 98.00 214 GLY A N 1
ATOM 1624 C CA . GLY A 1 214 ? 1.212 -5.117 8.902 1.00 98.00 214 GLY A CA 1
ATOM 1625 C C . GLY A 1 214 ? 1.496 -3.985 7.925 1.00 98.00 214 GLY A C 1
ATOM 1626 O O . GLY A 1 214 ? 0.716 -3.036 7.876 1.00 98.00 214 GLY A O 1
ATOM 1627 N N . PHE A 1 215 ? 2.579 -4.080 7.156 1.00 98.50 215 PHE A N 1
ATOM 1628 C CA . PHE A 1 215 ? 3.132 -2.976 6.375 1.00 98.50 215 PHE A CA 1
ATOM 1629 C C . PHE A 1 215 ? 3.336 -3.307 4.893 1.00 98.50 215 PHE A C 1
ATOM 1631 O O . PHE A 1 215 ? 3.602 -4.454 4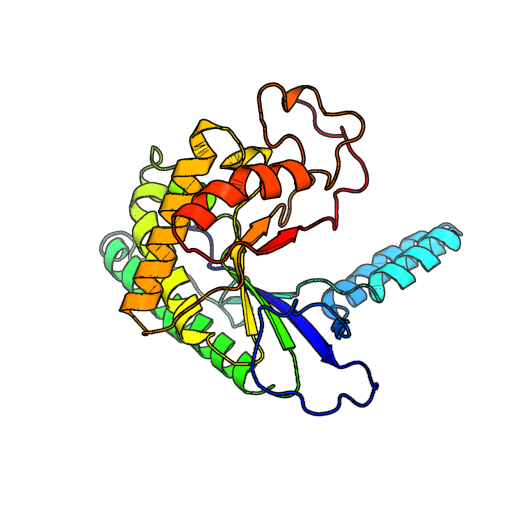.532 1.00 98.50 215 PHE A O 1
ATOM 1638 N N . ALA A 1 216 ? 3.217 -2.296 4.038 1.00 98.56 216 ALA A N 1
ATOM 1639 C CA . ALA A 1 216 ? 3.618 -2.357 2.636 1.00 98.56 216 ALA A CA 1
ATOM 1640 C C . ALA A 1 216 ? 4.895 -1.537 2.434 1.00 98.56 216 ALA A C 1
ATOM 1642 O O . ALA A 1 216 ? 4.983 -0.435 2.971 1.00 98.56 216 ALA A O 1
ATOM 1643 N N . THR A 1 217 ? 5.872 -2.054 1.690 1.00 98.62 217 THR A N 1
ATOM 1644 C CA . THR A 1 217 ? 7.108 -1.317 1.382 1.00 98.62 217 THR A CA 1
ATOM 1645 C C . THR A 1 217 ? 7.437 -1.342 -0.106 1.00 98.62 217 THR A C 1
ATOM 1647 O O . THR A 1 217 ? 6.899 -2.153 -0.864 1.00 98.62 217 THR A O 1
ATOM 1650 N N . ASP A 1 218 ? 8.297 -0.412 -0.515 1.00 98.25 218 ASP A N 1
ATOM 1651 C CA . ASP A 1 218 ? 8.764 -0.181 -1.890 1.00 98.25 218 ASP A CA 1
ATOM 1652 C C . ASP A 1 218 ? 7.674 0.209 -2.892 1.00 98.25 218 ASP A C 1
ATOM 1654 O O . ASP A 1 218 ? 7.926 0.268 -4.095 1.00 98.25 218 ASP A O 1
ATOM 1658 N N . VAL A 1 219 ? 6.464 0.507 -2.411 1.00 96.88 219 VAL A N 1
ATOM 1659 C CA . VAL A 1 219 ? 5.323 0.878 -3.249 1.00 96.88 219 VAL A CA 1
ATOM 1660 C C . VAL A 1 219 ? 5.721 2.038 -4.157 1.00 96.88 219 VAL A C 1
ATOM 1662 O O . VAL A 1 219 ? 6.092 3.113 -3.690 1.00 96.88 219 VAL A O 1
ATOM 1665 N N . SER A 1 220 ? 5.641 1.828 -5.472 1.00 93.75 220 SER A N 1
ATOM 1666 C CA . SER A 1 220 ? 6.052 2.832 -6.466 1.00 93.75 220 SER A CA 1
ATOM 1667 C C . SER A 1 220 ? 7.519 3.280 -6.368 1.00 93.75 220 SER A C 1
ATOM 1669 O O . SER A 1 220 ? 7.868 4.346 -6.891 1.00 93.75 220 SER A O 1
ATOM 1671 N N . ASN A 1 221 ? 8.411 2.455 -5.822 1.00 95.75 221 ASN A N 1
ATOM 1672 C CA . ASN A 1 221 ? 9.858 2.658 -5.868 1.00 95.75 221 ASN A CA 1
ATOM 1673 C C . ASN A 1 221 ? 10.528 1.565 -6.730 1.00 95.75 221 ASN A C 1
ATOM 1675 O O . ASN A 1 221 ? 9.910 1.087 -7.694 1.00 95.75 221 ASN A O 1
ATOM 1679 N N . PHE A 1 222 ? 11.816 1.312 -6.499 1.00 96.00 222 PHE A N 1
ATOM 1680 C CA . PHE A 1 222 ? 12.689 0.477 -7.328 1.00 96.00 222 PHE A CA 1
ATOM 1681 C C . PHE A 1 222 ? 13.727 -0.292 -6.492 1.00 96.00 222 PHE A C 1
ATOM 1683 O O . PHE A 1 222 ? 14.701 -0.797 -7.062 1.00 96.00 222 PHE A O 1
ATOM 1690 N N . ASN A 1 223 ? 13.613 -0.326 -5.158 1.00 96.81 223 ASN A N 1
ATOM 1691 C CA . ASN A 1 223 ? 14.618 -1.025 -4.364 1.00 96.81 223 ASN A CA 1
ATOM 1692 C C . ASN A 1 223 ? 14.508 -2.527 -4.643 1.00 96.81 223 ASN A C 1
ATOM 1694 O O . ASN A 1 223 ? 13.414 -3.079 -4.774 1.00 96.81 223 ASN A O 1
ATOM 1698 N N . PRO A 1 224 ? 15.637 -3.236 -4.760 1.00 97.00 224 PRO A N 1
ATOM 1699 C CA . PRO A 1 224 ? 15.574 -4.673 -4.922 1.00 97.00 224 PRO A CA 1
ATOM 1700 C C . PRO A 1 224 ? 15.015 -5.337 -3.661 1.00 97.00 224 PRO A C 1
ATOM 1702 O O . PRO A 1 224 ? 15.243 -4.872 -2.546 1.00 97.00 224 PRO A O 1
ATOM 1705 N N . TYR A 1 225 ? 14.353 -6.485 -3.827 1.00 97.69 225 TYR A N 1
ATOM 1706 C CA . TYR A 1 225 ? 14.020 -7.335 -2.680 1.00 97.69 225 TYR A CA 1
ATOM 1707 C C . TYR A 1 225 ? 15.291 -7.875 -2.009 1.00 97.69 225 TYR A C 1
ATOM 1709 O O . TYR A 1 225 ? 15.405 -7.849 -0.790 1.00 97.69 225 TYR A O 1
ATOM 1717 N N . ILE A 1 226 ? 16.255 -8.337 -2.812 1.00 97.44 226 ILE A N 1
ATOM 1718 C CA . ILE A 1 226 ? 17.602 -8.728 -2.380 1.00 97.44 226 ILE A CA 1
ATOM 1719 C C . ILE A 1 226 ? 18.593 -8.018 -3.303 1.00 97.44 226 ILE A C 1
ATOM 1721 O O . ILE A 1 226 ? 18.561 -8.240 -4.521 1.00 97.44 226 ILE A O 1
ATOM 1725 N N . ALA A 1 227 ? 19.453 -7.169 -2.745 1.00 95.56 227 ALA A N 1
ATOM 1726 C CA . ALA A 1 227 ? 20.453 -6.456 -3.533 1.00 95.56 227 ALA A CA 1
ATOM 1727 C C . ALA A 1 227 ? 21.586 -7.390 -3.984 1.00 95.56 227 ALA A C 1
ATOM 1729 O O . ALA A 1 227 ? 22.121 -8.166 -3.190 1.00 95.56 227 ALA A O 1
ATOM 1730 N N . ASN A 1 228 ? 21.975 -7.297 -5.256 1.00 92.88 228 ASN A N 1
ATOM 1731 C CA . ASN A 1 228 ? 23.124 -8.014 -5.800 1.00 92.88 228 ASN A CA 1
ATOM 1732 C C . ASN A 1 228 ? 23.702 -7.327 -7.063 1.00 92.88 228 ASN A C 1
ATOM 1734 O O . ASN A 1 228 ? 23.122 -7.475 -8.142 1.00 92.88 228 ASN A O 1
ATOM 1738 N N . PRO A 1 229 ? 24.861 -6.641 -6.973 1.00 92.94 229 PRO A N 1
ATOM 1739 C CA . PRO A 1 229 ? 25.560 -6.262 -5.742 1.00 92.94 229 PRO A CA 1
ATOM 1740 C C . PRO A 1 229 ? 24.813 -5.149 -4.989 1.00 92.94 229 PRO A C 1
ATOM 1742 O O . PRO A 1 229 ? 23.963 -4.464 -5.560 1.00 92.94 229 PRO A O 1
ATOM 1745 N N . ARG A 1 230 ? 25.155 -4.948 -3.710 1.00 94.19 230 ARG A N 1
ATOM 1746 C CA . ARG A 1 230 ? 24.686 -3.800 -2.919 1.00 94.19 230 ARG A CA 1
ATOM 1747 C C . ARG A 1 230 ? 25.130 -2.489 -3.577 1.00 94.19 230 ARG A C 1
ATOM 1749 O O . ARG A 1 230 ? 26.305 -2.341 -3.896 1.00 94.19 230 ARG A O 1
ATOM 1756 N N . ALA A 1 231 ? 24.200 -1.549 -3.745 1.00 92.56 231 ALA A N 1
ATOM 1757 C CA . ALA A 1 231 ? 24.497 -0.225 -4.286 1.00 92.56 231 ALA A CA 1
ATOM 1758 C C . ALA A 1 231 ? 25.300 0.618 -3.283 1.00 92.56 231 ALA A C 1
ATOM 1760 O O . ALA A 1 231 ? 24.971 0.627 -2.093 1.00 92.56 231 ALA A O 1
ATOM 1761 N N . ASN A 1 232 ? 26.300 1.366 -3.755 1.00 93.06 232 ASN A N 1
ATOM 1762 C CA . ASN A 1 232 ? 27.192 2.150 -2.890 1.00 93.06 232 ASN A CA 1
ATOM 1763 C C . ASN A 1 232 ? 26.445 3.203 -2.060 1.00 93.06 232 ASN A C 1
ATOM 1765 O O . ASN A 1 232 ? 26.666 3.273 -0.860 1.00 93.06 232 ASN A O 1
ATOM 1769 N N . TYR A 1 233 ? 25.473 3.913 -2.640 1.00 91.12 233 TYR A N 1
ATOM 1770 C CA . TYR A 1 233 ? 24.674 4.928 -1.935 1.00 91.12 233 TYR A CA 1
ATOM 1771 C C . TYR A 1 233 ? 23.873 4.398 -0.735 1.00 91.12 233 TYR A C 1
ATOM 1773 O O . TYR A 1 233 ? 23.305 5.165 0.038 1.00 91.12 233 TYR A O 1
ATOM 1781 N N . THR A 1 234 ? 23.768 3.075 -0.583 1.00 94.69 234 THR A N 1
ATOM 1782 C CA . THR A 1 234 ? 23.123 2.457 0.582 1.00 94.69 234 THR A CA 1
ATOM 1783 C C . THR A 1 234 ? 24.087 2.244 1.742 1.00 94.69 234 THR A C 1
ATOM 1785 O O . THR A 1 234 ? 23.689 1.621 2.728 1.00 94.69 234 THR A O 1
ATOM 1788 N N . GLU A 1 235 ? 25.350 2.669 1.630 1.00 94.06 235 GLU A N 1
ATOM 1789 C CA . GLU A 1 235 ? 26.361 2.545 2.681 1.00 94.06 235 GLU A CA 1
ATOM 1790 C C . GLU A 1 235 ? 25.805 3.030 4.029 1.00 94.06 235 GLU A C 1
ATOM 1792 O O . GLU A 1 235 ? 24.994 3.952 4.096 1.00 94.06 235 GLU A O 1
ATOM 1797 N N . TRP A 1 236 ? 26.189 2.348 5.111 1.00 94.75 236 TRP A N 1
ATOM 1798 C CA . TRP A 1 236 ? 25.729 2.599 6.489 1.00 94.75 236 TRP A CA 1
ATOM 1799 C C . TRP A 1 236 ? 24.261 2.283 6.788 1.00 94.75 236 TRP A C 1
ATOM 1801 O O . TRP A 1 236 ? 23.924 2.049 7.949 1.00 94.75 236 TRP A O 1
ATOM 1811 N N . SER A 1 237 ? 23.389 2.184 5.782 1.00 97.12 237 SER A N 1
ATOM 1812 C CA . SER A 1 237 ? 22.012 1.753 6.012 1.00 97.12 237 SER A CA 1
ATOM 1813 C C . SER A 1 237 ? 21.965 0.259 6.372 1.00 97.12 237 SER A C 1
ATOM 1815 O O . SER A 1 237 ? 22.532 -0.568 5.641 1.00 97.12 237 SER A O 1
ATOM 1817 N N . PRO A 1 238 ? 21.270 -0.132 7.459 1.00 97.62 238 PRO A N 1
ATOM 1818 C CA . PRO A 1 238 ? 20.962 -1.537 7.719 1.00 97.62 238 PRO A CA 1
ATOM 1819 C C . PRO A 1 238 ? 19.906 -2.076 6.740 1.00 97.62 238 PRO A C 1
ATOM 1821 O O . PRO A 1 238 ? 19.748 -3.283 6.610 1.00 97.62 238 PRO A O 1
ATOM 1824 N N . SER A 1 239 ? 19.224 -1.187 6.015 1.00 98.19 239 SER A N 1
ATOM 1825 C CA . SER A 1 239 ? 18.085 -1.463 5.138 1.00 98.19 239 SER A CA 1
ATOM 1826 C C . SER A 1 239 ? 18.437 -1.187 3.673 1.00 98.19 239 SER A C 1
ATOM 1828 O O . SER A 1 239 ? 17.763 -0.421 2.986 1.00 98.19 239 SER A O 1
ATOM 1830 N N . TYR A 1 240 ? 19.546 -1.763 3.207 1.00 97.00 240 TYR A N 1
ATOM 1831 C CA . TYR A 1 240 ? 20.090 -1.536 1.858 1.00 97.00 240 TYR A CA 1
ATOM 1832 C C . TYR A 1 240 ? 19.304 -2.227 0.730 1.00 97.00 240 TYR A C 1
ATOM 1834 O O . TYR A 1 240 ? 19.530 -1.952 -0.447 1.00 97.00 240 TYR A O 1
ATOM 1842 N N . ASP A 1 241 ? 18.388 -3.119 1.087 1.00 98.19 241 ASP A N 1
ATOM 1843 C CA . ASP A 1 241 ? 17.361 -3.694 0.226 1.00 98.19 241 ASP A CA 1
ATOM 1844 C C . ASP A 1 241 ? 16.080 -3.909 1.049 1.00 98.19 241 ASP A C 1
ATOM 1846 O O . ASP A 1 241 ? 16.076 -3.739 2.275 1.00 98.19 241 ASP A O 1
ATOM 1850 N N . GLU A 1 242 ? 14.977 -4.265 0.395 1.00 98.56 242 GLU A N 1
ATOM 1851 C CA . GLU A 1 242 ? 13.671 -4.316 1.065 1.00 98.56 242 GLU A CA 1
ATOM 1852 C C . GLU A 1 242 ? 13.514 -5.524 1.993 1.00 98.56 242 GLU A C 1
ATOM 1854 O O . GLU A 1 242 ? 12.796 -5.449 2.995 1.00 98.56 242 GLU A O 1
ATOM 1859 N N . LYS A 1 243 ? 14.228 -6.628 1.736 1.00 98.31 243 LYS A N 1
ATOM 1860 C CA . LYS A 1 243 ? 14.295 -7.745 2.686 1.00 98.31 243 LYS A CA 1
ATOM 1861 C C . LYS A 1 243 ? 14.957 -7.295 3.985 1.00 98.31 243 LYS A C 1
ATOM 1863 O O . LYS A 1 243 ? 14.429 -7.567 5.064 1.00 98.31 243 LYS A O 1
ATOM 1868 N N . ASN A 1 244 ? 16.102 -6.627 3.896 1.00 98.56 244 ASN A N 1
ATOM 1869 C CA . ASN A 1 244 ? 16.814 -6.122 5.061 1.00 98.56 244 ASN A CA 1
ATOM 1870 C C . ASN A 1 244 ? 16.036 -4.998 5.751 1.00 98.56 244 ASN A C 1
ATOM 1872 O O . ASN A 1 244 ? 16.064 -4.935 6.978 1.00 98.56 244 ASN A O 1
ATOM 1876 N N . TYR A 1 245 ? 15.280 -4.179 5.012 1.00 98.75 245 TYR A N 1
ATOM 1877 C CA . TYR A 1 245 ? 14.382 -3.195 5.616 1.00 98.75 245 TYR A CA 1
ATOM 1878 C C . TYR A 1 245 ? 13.298 -3.854 6.473 1.00 98.75 245 TYR A C 1
ATOM 1880 O O . TYR A 1 245 ? 13.173 -3.535 7.656 1.00 98.75 245 TYR A O 1
ATOM 1888 N N . ALA A 1 246 ? 12.565 -4.828 5.923 1.00 98.38 246 ALA A N 1
ATOM 1889 C CA . ALA A 1 246 ? 11.537 -5.550 6.671 1.00 98.38 246 ALA A CA 1
ATOM 1890 C C . ALA A 1 246 ? 12.111 -6.218 7.936 1.00 98.38 246 ALA A C 1
ATOM 1892 O O . ALA A 1 246 ? 11.515 -6.142 9.015 1.00 98.38 246 ALA A O 1
ATOM 1893 N N . LEU A 1 247 ? 13.300 -6.824 7.831 1.00 98.44 247 LEU A N 1
ATOM 1894 C CA . LEU A 1 247 ? 13.992 -7.447 8.964 1.00 98.44 247 LEU A CA 1
ATOM 1895 C C . LEU A 1 247 ? 14.458 -6.424 10.005 1.00 98.44 24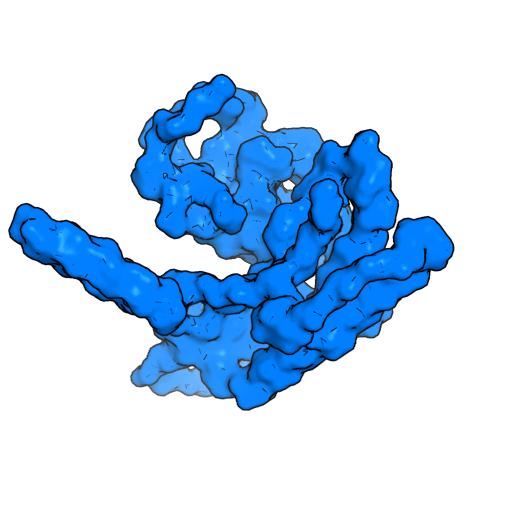7 LEU A C 1
ATOM 1897 O O . LEU A 1 247 ? 14.308 -6.676 11.198 1.00 98.44 247 LEU A O 1
ATOM 1901 N N . SER A 1 248 ? 14.985 -5.281 9.570 1.00 98.31 248 SER A N 1
ATOM 1902 C CA . SER A 1 248 ? 15.483 -4.227 10.459 1.00 98.31 248 SER A CA 1
ATOM 1903 C C . SER A 1 248 ? 14.348 -3.488 11.162 1.00 98.31 248 SER A C 1
ATOM 1905 O O . SER A 1 248 ? 14.495 -3.106 12.320 1.00 98.31 248 SER A O 1
ATOM 1907 N N . LEU A 1 249 ? 13.196 -3.324 10.506 1.00 98.38 249 LEU A N 1
ATOM 1908 C CA . LEU A 1 249 ? 12.023 -2.698 11.106 1.00 98.38 249 LEU A CA 1
ATOM 1909 C C . LEU A 1 249 ? 11.318 -3.624 12.097 1.00 98.38 249 LEU A C 1
ATOM 1911 O O . LEU A 1 249 ? 10.880 -3.135 13.127 1.00 98.38 249 LEU A O 1
ATOM 1915 N N . THR A 1 250 ? 11.232 -4.935 11.838 1.00 98.00 250 THR A N 1
ATOM 1916 C CA . THR A 1 250 ? 10.438 -5.911 12.622 1.00 98.00 250 THR A CA 1
ATOM 1917 C C . THR A 1 250 ? 10.577 -5.830 14.157 1.00 98.00 250 THR A C 1
ATOM 1919 O O . THR A 1 250 ? 9.539 -5.865 14.827 1.00 98.00 250 THR A O 1
ATOM 1922 N N . PRO A 1 251 ? 11.779 -5.689 14.757 1.00 98.19 251 PRO A N 1
ATOM 1923 C CA . PRO A 1 251 ? 11.926 -5.688 16.215 1.00 98.19 251 PRO A CA 1
ATOM 1924 C C . PRO A 1 251 ? 11.148 -4.568 16.922 1.00 98.19 251 PRO A C 1
ATOM 1926 O O . PRO A 1 251 ? 10.648 -4.753 18.031 1.00 98.19 251 PRO A O 1
ATOM 1929 N N . TYR A 1 252 ? 11.010 -3.405 16.284 1.00 97.69 252 TYR A N 1
ATOM 1930 C CA . TYR A 1 252 ? 10.394 -2.223 16.887 1.00 97.69 252 TYR A CA 1
ATOM 1931 C C . TYR A 1 252 ? 8.858 -2.330 17.046 1.00 97.69 252 TYR A C 1
ATOM 1933 O O . TYR A 1 252 ? 8.380 -2.214 18.178 1.00 97.69 252 TYR A O 1
ATOM 1941 N N . PRO A 1 253 ? 8.051 -2.599 15.993 1.00 95.31 253 PRO A N 1
ATOM 1942 C CA . PRO A 1 253 ? 6.620 -2.843 16.136 1.00 95.31 253 PRO A CA 1
ATOM 1943 C C . PRO A 1 253 ? 6.340 -4.117 16.939 1.00 95.31 253 PRO A C 1
ATOM 1945 O O . PRO A 1 253 ? 5.377 -4.133 17.703 1.00 95.31 253 PRO A O 1
ATOM 1948 N N . GLN A 1 254 ? 7.190 -5.151 16.855 1.00 94.88 254 GLN A N 1
ATOM 1949 C CA . GLN A 1 254 ? 7.050 -6.349 17.688 1.00 94.88 254 GLN A CA 1
ATOM 1950 C C . GLN A 1 254 ? 7.103 -6.005 19.186 1.00 94.88 254 GLN A C 1
ATOM 1952 O O . GLN A 1 254 ? 6.208 -6.401 19.933 1.00 94.88 254 GLN A O 1
ATOM 1957 N N . ASN A 1 255 ? 8.084 -5.204 19.616 1.00 93.62 255 ASN A N 1
ATOM 1958 C CA . ASN A 1 255 ? 8.194 -4.741 21.005 1.00 93.62 255 ASN A CA 1
ATOM 1959 C C . ASN A 1 255 ? 7.004 -3.866 21.437 1.00 93.62 255 ASN A C 1
ATOM 1961 O O . ASN A 1 255 ? 6.630 -3.858 22.609 1.00 93.62 255 ASN A O 1
ATOM 1965 N N . ALA A 1 256 ? 6.372 -3.165 20.493 1.00 91.81 256 ALA A N 1
ATOM 1966 C CA . ALA A 1 256 ? 5.159 -2.383 20.722 1.00 91.81 256 ALA A CA 1
ATOM 1967 C C . ALA A 1 256 ? 3.854 -3.201 20.599 1.00 91.81 256 ALA A C 1
ATOM 1969 O O . ALA A 1 256 ? 2.768 -2.626 20.699 1.00 91.81 256 ALA A O 1
ATOM 1970 N N . SER A 1 257 ? 3.936 -4.525 20.398 1.00 92.75 257 SER A N 1
ATOM 1971 C CA . SER A 1 257 ? 2.789 -5.417 20.145 1.00 92.75 257 SER A CA 1
ATOM 1972 C C . SER A 1 257 ? 1.935 -5.006 18.934 1.00 92.75 257 SER A C 1
ATOM 1974 O O . SER A 1 257 ? 0.720 -5.207 18.910 1.00 92.75 257 SER A O 1
ATOM 1976 N N . VAL A 1 258 ? 2.573 -4.429 17.917 1.00 94.56 258 VAL A N 1
ATOM 1977 C CA . VAL A 1 258 ? 1.961 -4.062 16.637 1.00 94.56 258 VAL A CA 1
ATOM 1978 C C . VAL A 1 258 ? 2.156 -5.209 15.628 1.00 94.56 258 VAL A C 1
ATOM 1980 O O . VAL A 1 258 ? 3.262 -5.755 15.526 1.00 94.56 258 VAL A O 1
ATOM 1983 N N . PRO A 1 259 ? 1.114 -5.602 14.866 1.00 95.88 259 PRO A N 1
ATOM 1984 C CA . PRO A 1 259 ? 1.255 -6.568 13.774 1.00 95.88 259 PRO A CA 1
ATOM 1985 C C . PRO A 1 259 ? 2.294 -6.116 12.738 1.00 95.88 259 PRO A C 1
ATOM 1987 O O . PRO A 1 259 ? 2.330 -4.947 12.366 1.00 95.88 259 PRO A O 1
ATOM 1990 N N . HIS A 1 260 ? 3.137 -7.036 12.268 1.00 96.06 260 HIS A N 1
ATOM 1991 C CA . HIS A 1 260 ? 4.365 -6.708 11.529 1.00 96.06 260 HIS A CA 1
ATOM 1992 C C . HIS A 1 260 ? 4.634 -7.667 10.358 1.00 96.06 260 HIS A C 1
ATOM 1994 O O . HIS A 1 260 ? 5.769 -8.058 10.099 1.00 96.06 260 HIS A O 1
ATOM 2000 N N . HIS A 1 261 ? 3.590 -8.073 9.631 1.00 97.69 261 HIS A N 1
ATOM 2001 C CA . HIS A 1 261 ? 3.766 -8.781 8.359 1.00 97.69 261 HIS A CA 1
ATOM 2002 C C . HIS A 1 261 ? 3.992 -7.802 7.212 1.00 97.69 261 HIS A C 1
ATOM 2004 O O . HIS A 1 261 ? 3.412 -6.724 7.207 1.00 97.69 261 HIS A O 1
ATOM 2010 N N . PHE A 1 262 ? 4.760 -8.201 6.203 1.00 98.25 262 PHE A N 1
ATOM 2011 C CA . PHE A 1 262 ? 5.119 -7.320 5.097 1.00 98.25 262 PHE A CA 1
ATOM 2012 C C . PHE A 1 262 ? 4.570 -7.815 3.760 1.00 98.25 262 PHE A C 1
ATOM 2014 O O . PHE A 1 262 ? 4.529 -9.021 3.502 1.00 98.25 262 PHE A O 1
ATOM 2021 N N . ILE A 1 263 ? 4.186 -6.867 2.911 1.00 98.06 263 ILE A N 1
ATOM 2022 C CA . ILE A 1 263 ? 4.120 -7.028 1.457 1.00 98.06 263 ILE A CA 1
ATOM 2023 C C . ILE A 1 263 ? 5.086 -6.027 0.831 1.00 98.06 263 ILE A C 1
ATOM 2025 O O . ILE A 1 263 ? 5.218 -4.911 1.321 1.00 98.06 263 ILE A O 1
ATOM 2029 N N . ILE A 1 264 ? 5.794 -6.443 -0.212 1.00 98.31 264 ILE A N 1
ATOM 2030 C CA . ILE A 1 264 ? 6.886 -5.663 -0.799 1.00 98.31 264 ILE A CA 1
ATOM 2031 C C . ILE A 1 264 ? 6.612 -5.554 -2.292 1.00 98.31 264 ILE A C 1
ATOM 2033 O O . ILE A 1 264 ? 6.429 -6.579 -2.960 1.00 98.31 264 ILE A O 1
ATOM 2037 N N . ASP A 1 265 ? 6.537 -4.328 -2.798 1.00 97.75 265 ASP A N 1
ATOM 2038 C CA . ASP A 1 265 ? 6.432 -4.083 -4.231 1.00 97.75 265 ASP A CA 1
ATOM 2039 C C . ASP A 1 265 ? 7.762 -4.445 -4.906 1.00 97.75 265 ASP A C 1
ATOM 2041 O O . ASP A 1 265 ? 8.844 -4.116 -4.438 1.00 97.75 265 ASP A O 1
ATOM 2045 N N . VAL A 1 266 ? 7.677 -5.189 -6.002 1.00 95.81 266 VAL A N 1
ATOM 2046 C CA . VAL A 1 266 ? 8.828 -5.559 -6.839 1.00 95.81 266 VAL A CA 1
ATOM 2047 C C . VAL A 1 266 ? 8.520 -5.344 -8.318 1.00 95.81 266 VAL A C 1
ATOM 2049 O O . VAL A 1 266 ? 9.238 -5.836 -9.191 1.00 95.81 266 VAL A O 1
ATOM 2052 N N . GLY A 1 267 ? 7.443 -4.613 -8.627 1.00 93.50 267 GLY A N 1
ATOM 2053 C CA . GLY A 1 267 ? 6.934 -4.438 -9.984 1.00 93.50 267 GLY A CA 1
ATOM 2054 C C . GLY A 1 267 ? 7.928 -3.763 -10.929 1.00 93.50 267 GLY A C 1
ATOM 2055 O O . GLY A 1 267 ? 7.827 -3.939 -12.143 1.00 93.50 267 GLY A O 1
ATOM 2056 N N . ARG A 1 268 ? 8.905 -3.017 -10.391 1.00 94.94 268 ARG A N 1
ATOM 2057 C CA . ARG A 1 268 ? 9.935 -2.303 -11.167 1.00 94.94 268 ARG A CA 1
ATOM 2058 C C . ARG A 1 268 ? 11.361 -2.512 -10.647 1.00 94.94 268 ARG A C 1
ATOM 2060 O O . ARG A 1 268 ? 12.268 -1.805 -11.070 1.00 94.94 268 ARG A O 1
ATOM 2067 N N . SER A 1 269 ? 11.580 -3.515 -9.802 1.00 94.69 269 SER A N 1
ATOM 2068 C CA . SER A 1 269 ? 12.855 -3.718 -9.092 1.00 94.69 269 SER A CA 1
ATOM 2069 C C . SER A 1 269 ? 13.773 -4.756 -9.758 1.00 94.69 269 SER A C 1
ATOM 2071 O O . SER A 1 269 ? 14.705 -5.270 -9.143 1.00 94.69 269 SER A O 1
ATOM 2073 N N . GLY A 1 270 ? 13.488 -5.113 -11.017 1.00 90.31 270 GLY A N 1
ATOM 2074 C CA . GLY A 1 270 ? 14.206 -6.163 -11.747 1.00 90.31 270 GLY A CA 1
ATOM 2075 C C . GLY A 1 270 ? 15.601 -5.758 -12.230 1.00 90.31 270 GLY A C 1
ATOM 2076 O O . GLY A 1 270 ? 16.490 -6.605 -12.290 1.00 90.31 270 GLY A O 1
ATOM 2077 N N . LEU A 1 271 ? 15.805 -4.479 -12.558 1.00 91.12 271 LEU A N 1
ATOM 2078 C CA . LEU A 1 271 ? 17.112 -3.934 -12.919 1.00 91.12 271 LEU A CA 1
ATOM 2079 C C . LEU A 1 271 ? 17.629 -3.090 -11.752 1.00 91.12 271 LEU A C 1
ATOM 2081 O O . LEU A 1 271 ? 17.015 -2.093 -11.387 1.00 91.12 271 LEU A O 1
ATOM 2085 N N . GLN A 1 272 ? 18.736 -3.524 -11.153 1.00 92.25 272 GLN A N 1
ATOM 2086 C CA . GLN A 1 272 ? 19.342 -2.872 -9.992 1.00 92.25 272 GLN A CA 1
ATOM 2087 C C . GLN A 1 272 ? 20.443 -1.899 -10.423 1.00 92.25 272 GLN A C 1
ATOM 2089 O O . GLN A 1 272 ? 20.958 -1.995 -11.535 1.00 92.25 272 GLN A O 1
ATOM 209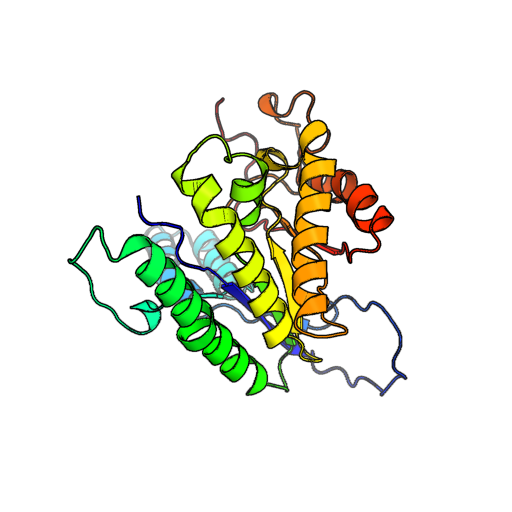4 N N . ASN A 1 273 ? 20.844 -1.003 -9.516 1.00 86.62 273 ASN A N 1
ATOM 2095 C CA . ASN A 1 273 ? 21.979 -0.089 -9.705 1.00 86.62 273 ASN A CA 1
ATOM 2096 C C . ASN A 1 273 ? 21.838 0.839 -10.928 1.00 86.62 273 ASN A C 1
ATOM 2098 O O . ASN A 1 273 ? 22.810 1.127 -11.617 1.00 86.62 273 ASN A O 1
ATOM 2102 N N . THR A 1 274 ? 20.616 1.308 -11.199 1.00 84.25 274 THR A N 1
ATOM 2103 C CA . THR A 1 274 ? 20.300 2.227 -12.312 1.00 84.25 274 THR A CA 1
ATOM 2104 C C . THR A 1 274 ? 20.117 3.679 -11.888 1.00 84.25 274 THR A C 1
ATOM 2106 O O . THR A 1 274 ? 19.778 4.515 -12.721 1.00 84.25 274 THR A O 1
ATOM 2109 N N . ARG A 1 275 ? 20.239 3.974 -10.592 1.00 81.88 275 ARG A N 1
ATOM 2110 C CA . ARG A 1 275 ? 20.148 5.331 -10.052 1.00 81.88 275 ARG A CA 1
ATOM 2111 C C . ARG A 1 275 ? 21.556 5.825 -9.757 1.00 81.88 275 ARG A C 1
ATOM 2113 O O . ARG A 1 275 ? 22.322 5.108 -9.116 1.00 81.88 275 ARG A O 1
ATOM 2120 N N . GLU A 1 276 ? 21.857 7.016 -10.251 1.00 71.06 276 GLU A N 1
ATOM 2121 C CA . GLU A 1 276 ? 23.020 7.794 -9.831 1.00 71.06 276 GLU A CA 1
ATOM 2122 C C . GLU A 1 276 ? 22.678 8.535 -8.528 1.00 71.06 276 GLU A C 1
ATOM 2124 O O . GLU A 1 276 ? 21.497 8.745 -8.232 1.00 71.06 276 GLU A O 1
ATOM 2129 N N . GLU A 1 277 ? 23.706 8.847 -7.737 1.00 57.47 277 GLU A N 1
ATOM 2130 C CA . GLU A 1 277 ? 23.603 9.663 -6.515 1.00 57.47 277 GLU A CA 1
ATOM 2131 C C . GLU A 1 277 ? 23.231 11.121 -6.812 1.00 57.47 277 GLU A C 1
ATOM 2133 O O . GLU A 1 277 ? 23.745 11.677 -7.811 1.00 57.47 277 GLU A O 1
#

Foldseek 3Di:
DDDFQWKKWKKKWAADPDDDDDDDDDDLDDLPPRTQIDQDQVVLVVLVVVLVVCVVVVNVPVNVVSVVSSRDHDIDMDGHCCVVDDDDDDPDDVCPVVVLVVSLVCLLVVNLLVVLVVVVVCLNMAMEMEGGAPLVLCVQPVCVPVVSVVCNVSSLLSSLSSLLSNPDPRYAYAYEQEACVRQQALVNLLSSLVSVLSSQVSSCVVPPPRAHQAHEYCVVHAFAQDDDVQAPVCPNGCRSGRVSSLVSNVVNNVVVVHNRDYDYDNVRHPDPPPDDD

Secondary structure (DSSP, 8-state):
-------EEEEEEEEPSS------S-----TTTTEEEPP-HHHHHHHHHHHHHHHHTT-HHHHHHHHHHTTS--PEEE--GGGG-------TTTHHHHHHHHHHHHIIIIIIHHHHHHHHT-TTSEEEEEE-TTHHHHHHH-TTSHHHHTTHHHHHHHHHHHHHHT--TTEEEEEE---HHHH-STTHHHHHHHHHHHHHHHHHHHSTT----EEEESTTS---SS-SSPPGGGTT-S-SSHHHHHHHHTHHHHHTT---EEEE--TT-SS-S----

pLDDT: mean 82.04, std 19.18, range [25.42, 98.75]

Organism: Pseudogymnoascus destructans (strain ATCC MYA-4855 / 20631-21) (NCBI:txid658429)

InterPro domains:
  IPR001524 Glycoside hydrolase, family 6, conserved site [PS00656] (128-137)
  IPR016288 1, 4-beta cellobiohydrolase [PF01341] (33-101)
  IPR016288 1, 4-beta cellobiohydrolase [PF01341] (106-275)
  IPR016288 1, 4-beta cellobiohydrolase [PIRSF001100] (14-274)
  IPR016288 1, 4-beta cellobiohydrolase [PR00733] (108-123)
  IPR016288 1, 4-beta cellobiohydrolase [PR00733] (170-183)
  IPR016288 1, 4-beta cellobiohydrolase [PR00733] (212-222)
  IPR016288 1, 4-beta cellobiohydrolase [PR00733] (260-273)
  IPR016288 1, 4-beta cellobiohydrolase [PTHR34876] (106-274)
  IPR036434 1, 4-beta cellobiohydrolase superfamily [G3DSA:3.20.20.40] (27-103)
  IPR036434 1, 4-beta cellobiohydrolase superfamily [G3DSA:3.20.20.40] (104-277)
  IPR036434 1, 4-beta cellobiohydrolase superfamily [SSF51989] (30-276)

Radius of gyration: 20.23 Å; chains: 1; bounding box: 48×61×56 Å

Sequence (277 aa):
MLPSVALLSLLAAAPCAVVATPTNPVKDVNPFIGKNYYANSHYSKELQETKAAFLKKGDVLNAARVTTVQRTGTFVWVSNVAGLSGIDTAIAEARRTRKQQMLQLKYKTEFVDKFAKAVSSAPDLTFAIVLEPDSLGNVITNQAIELRATASPSYEEGIAYAITKLQFPNVSLYIDAAHGGWLGWADNLPLAAAEFSKVLKLAQAFKKGATIRGFATDVSNFNPYIANPRANYTEWSPSYDEKNYALSLTPYPQNASVPHHFIIDVGRSGLQNTREE